Protein AF-A0A4D4LCN4-F1 (afdb_monomer)

Sequence (340 aa):
MFVDTSRDPEGEIVLAALRRGNLLVVIQPPRGFGENPIAIYHDPDLPPSHHYLAAYRWMATPRADGGFGADAMVHLGKHGNLEWLPGKNAGLSAACGPDAALGDLPLIYPFLVNDPGEGTQAKRRVHATLVDHLVPPMARADSYGDIARLEQLLDEYAAISAMDPAKLPAIRAQIWTLIQAA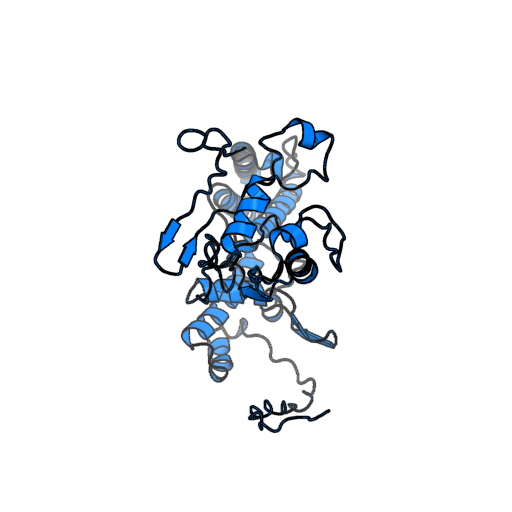RLDHDLGLEERPDDDGFDDFLLHVDGWLCEVKDAQIRDGLHVLGAAPTGPERVNLVLAILRARQIWGGTSALPGLREALGLDESAATRTGADEAEERARALVQAMEDAAWAPEAVEKAVLTLPGEQRPRSPRSSTSPPARSYPGWPPRRTRSTTPCTR

pLDDT: mean 87.52, std 16.94, range [28.59, 98.56]

Mean predicted aligned error: 9.49 Å

Organism: Streptomyces violaceusniger (NCBI:txid68280)

Secondary structure (DSSP, 8-state):
--EE-SS-TT-EE----EEETTEEE-PPPP-STTT-TTHHHH-TT-PPPHHHHHHHHHHHS-GGGTS---S-EE--SS--SGGGSSS-SSS--TTSHHHHHHTT--EEEEEETT-HHHHHHHHHHS--EEEEEPPPPEEE----HHHHHHHHHHHHHHHHHHH-GGGHHHHHHHHHHHHHHTTHHHHTT-SSPPPTTTHHHHHHHHHHHHHHHHH-EEE-S---TT----THHHHHHHHHHHHS-EEETTTEEEPPHHHHTT--TTS--HHHHHHHHHHHHHHHHHHHHTTT-TTHHHHHHHTS-GGGSPPPPP---PPP--PPPPPPP--PPP--PPP-

Solvent-accessible surface area (backbone atoms only — not comparable to full-atom values): 20406 Å² total; per-residue (Å²): 133,60,62,46,50,92,87,39,88,89,51,41,78,64,77,80,65,51,76,59,91,96,44,76,50,66,76,81,65,73,72,49,52,88,84,36,62,69,37,73,82,76,36,93,64,56,65,75,42,71,63,39,37,48,52,42,42,38,40,52,32,45,54,94,78,74,24,68,38,49,85,58,44,75,53,82,56,84,73,78,63,55,55,69,42,44,60,65,90,51,76,70,49,87,85,13,42,28,44,62,30,54,62,87,54,47,30,38,27,50,32,54,61,92,47,59,68,64,53,46,41,31,39,50,41,51,66,32,47,70,45,70,40,72,73,43,35,32,32,65,56,51,70,56,74,65,58,42,52,48,53,52,50,51,55,50,44,57,53,35,63,76,74,43,58,90,51,47,70,62,51,53,53,51,51,51,51,50,33,56,74,70,49,44,32,64,80,70,70,50,92,69,84,70,53,86,85,51,39,63,64,49,49,54,54,50,47,52,53,50,33,53,58,26,62,35,81,38,73,66,65,72,63,53,94,94,60,78,71,60,69,70,42,33,41,32,36,50,51,61,59,39,54,46,67,46,68,52,92,86,78,46,72,44,71,10,51,34,47,58,63,67,48,55,82,92,74,57,45,55,67,57,46,50,56,36,48,54,54,47,47,54,40,44,44,43,34,58,78,50,72,63,45,75,83,45,50,66,59,32,51,64,72,42,56,83,92,64,39,64,75,77,76,76,85,69,81,75,77,79,85,74,79,75,80,73,82,78,77,84,79,78,83,80,90,77,85,88,79,133

InterPro domains:
  IPR003672 CobN/magnesium chelatase [PF02514] (5-303)
  IPR003672 CobN/magnesium chelatase [PTHR44119] (10-301)

Structure (mmCIF, N/CA/C/O backbone):
data_AF-A0A4D4LCN4-F1
#
_entry.id   AF-A0A4D4LCN4-F1
#
loop_
_atom_site.group_PDB
_atom_site.id
_atom_site.type_symbol
_atom_site.label_atom_id
_atom_site.label_alt_id
_atom_site.label_comp_id
_atom_site.label_asym_id
_atom_site.label_entity_id
_atom_site.label_seq_id
_atom_site.pdbx_PDB_ins_code
_atom_site.Cartn_x
_atom_site.Cartn_y
_atom_site.Cartn_z
_atom_site.occupancy
_atom_site.B_iso_or_equiv
_atom_site.auth_seq_id
_atom_site.auth_comp_id
_atom_site.auth_asym_id
_atom_site.auth_atom_id
_atom_site.pdbx_PDB_model_num
ATOM 1 N N . MET A 1 1 ? -6.088 17.703 28.115 1.00 66.94 1 MET A N 1
ATOM 2 C CA . MET A 1 1 ? -7.383 17.062 28.460 1.00 66.94 1 MET A CA 1
ATOM 3 C C . MET A 1 1 ? -8.546 17.906 27.941 1.00 66.94 1 MET A C 1
ATOM 5 O O . MET A 1 1 ? -8.602 19.093 28.237 1.00 66.94 1 MET A O 1
ATOM 9 N N . PHE A 1 2 ? -9.436 17.310 27.144 1.00 84.88 2 PHE A N 1
ATOM 10 C CA . PHE A 1 2 ? -10.594 17.973 26.527 1.00 84.88 2 PHE A CA 1
ATOM 11 C C . PHE A 1 2 ? -11.782 18.000 27.501 1.00 84.88 2 PHE A C 1
ATOM 13 O O . PHE A 1 2 ? -12.628 17.108 27.463 1.00 84.88 2 PHE A O 1
ATOM 20 N N . VAL A 1 3 ? -11.799 18.978 28.409 1.00 90.31 3 VAL A N 1
ATOM 21 C CA . VAL A 1 3 ? -12.852 19.156 29.425 1.00 90.31 3 VAL A CA 1
ATOM 22 C C . VAL A 1 3 ? -13.531 20.508 29.225 1.00 90.31 3 VAL A C 1
ATOM 24 O O . VAL A 1 3 ? -12.841 21.519 29.098 1.00 90.31 3 VAL A O 1
ATOM 27 N N . ASP A 1 4 ? -14.862 20.523 29.202 1.00 91.44 4 ASP A N 1
ATOM 28 C CA . ASP A 1 4 ? -15.692 21.729 29.197 1.00 91.44 4 ASP A CA 1
ATOM 29 C C . ASP A 1 4 ? -16.330 21.921 30.577 1.00 91.44 4 ASP A C 1
ATOM 31 O O . ASP A 1 4 ? -16.986 21.025 31.098 1.00 91.44 4 ASP A O 1
ATOM 35 N N . THR A 1 5 ? -16.120 23.090 31.179 1.00 93.19 5 THR A N 1
ATOM 36 C CA . THR A 1 5 ? -16.681 23.472 32.486 1.00 93.19 5 THR A CA 1
ATOM 37 C C . THR A 1 5 ? -17.744 24.566 32.371 1.00 93.19 5 THR A C 1
ATOM 39 O O . THR A 1 5 ? -18.188 25.124 33.373 1.00 93.19 5 THR A O 1
ATOM 42 N N . SER A 1 6 ? -18.162 24.916 31.150 1.00 92.81 6 SER A N 1
ATOM 43 C CA . SER A 1 6 ? -19.109 26.011 30.911 1.00 92.81 6 SER A CA 1
ATOM 44 C C . SER A 1 6 ? -20.526 25.718 31.416 1.00 92.81 6 SER A C 1
ATOM 46 O O . SER A 1 6 ? -21.282 26.656 31.678 1.00 92.81 6 SER A O 1
ATOM 48 N N . ARG A 1 7 ? -20.892 24.435 31.554 1.00 89.81 7 ARG A N 1
ATOM 49 C CA . ARG A 1 7 ? -22.222 23.973 31.996 1.00 89.81 7 ARG A CA 1
ATOM 50 C C . ARG A 1 7 ? -22.205 23.259 33.342 1.00 89.81 7 ARG A C 1
ATOM 52 O O . ARG A 1 7 ? -23.150 23.429 34.108 1.00 89.81 7 ARG A O 1
ATOM 59 N N . ASP A 1 8 ? -21.147 22.505 33.619 1.00 91.31 8 ASP A N 1
ATOM 60 C CA . ASP A 1 8 ? -20.926 21.812 34.885 1.00 91.31 8 ASP A CA 1
ATOM 61 C C . ASP A 1 8 ? -19.567 22.240 35.468 1.00 91.31 8 ASP A C 1
ATOM 63 O O . ASP A 1 8 ? -18.536 22.004 34.829 1.00 91.31 8 ASP A O 1
ATOM 67 N N . PRO A 1 9 ? -19.530 22.867 36.659 1.00 91.38 9 PRO A N 1
ATOM 68 C CA . PRO A 1 9 ? -18.283 23.210 37.338 1.00 91.38 9 PRO A CA 1
ATOM 69 C C . PRO A 1 9 ? -17.376 22.006 37.632 1.00 91.38 9 PRO A C 1
ATOM 71 O O . PRO A 1 9 ? -16.164 22.190 37.734 1.00 91.38 9 PRO A O 1
ATOM 74 N N . GLU A 1 10 ? -17.937 20.796 37.743 1.00 93.00 10 GLU A N 1
ATOM 75 C CA . GLU A 1 10 ? -17.180 19.551 37.941 1.00 93.00 10 GLU A CA 1
ATOM 76 C C . GLU A 1 10 ? -16.522 19.048 36.637 1.00 93.00 10 GLU A C 1
ATOM 78 O O . GLU A 1 10 ? -15.583 18.252 36.678 1.00 93.00 10 GLU A O 1
ATOM 83 N N . GLY A 1 11 ? -16.947 19.578 35.483 1.00 92.25 11 GLY A N 1
ATOM 84 C CA . GLY A 1 11 ? -16.338 19.370 34.171 1.00 92.25 11 GLY A CA 1
ATOM 85 C C . GLY A 1 11 ? -16.863 18.163 33.390 1.00 92.25 11 GLY A C 1
ATOM 86 O O . GLY A 1 11 ? -16.990 17.052 33.897 1.00 92.25 11 GLY A O 1
ATOM 87 N N . GLU A 1 12 ? -17.090 18.367 32.092 1.00 93.38 12 GLU A N 1
ATOM 88 C CA . GLU A 1 12 ? -17.559 17.347 31.152 1.00 93.38 12 GLU A CA 1
ATOM 89 C C . GLU A 1 12 ? -16.461 17.001 30.136 1.00 93.38 12 GLU A C 1
ATOM 91 O O . GLU A 1 12 ? -15.881 17.884 29.503 1.00 93.38 12 GLU A O 1
ATOM 96 N N . ILE A 1 13 ? -16.170 15.711 29.933 1.00 95.19 13 ILE A N 1
ATOM 97 C CA . ILE A 1 13 ? -15.245 15.283 28.872 1.00 95.19 13 ILE A CA 1
ATOM 98 C C . ILE A 1 13 ? -15.934 15.442 27.512 1.00 95.19 13 ILE A C 1
ATOM 100 O O . ILE A 1 13 ? -16.980 14.842 27.263 1.00 95.19 13 ILE A O 1
ATOM 104 N N . VAL A 1 14 ? -15.315 16.196 26.605 1.00 94.44 14 VAL A N 1
ATOM 105 C CA . VAL A 1 14 ? -15.882 16.492 25.283 1.00 94.44 14 VAL A CA 1
ATOM 106 C C . VAL A 1 14 ? -15.314 15.556 24.224 1.00 94.44 14 VAL A C 1
ATOM 108 O O . VAL A 1 14 ? -14.100 15.458 24.069 1.00 94.44 14 VAL A O 1
ATOM 111 N N . LEU A 1 15 ? -16.196 14.925 23.441 1.00 94.38 15 LEU A N 1
ATOM 112 C CA . LEU A 1 15 ? -15.833 14.117 22.276 1.00 94.38 15 LEU A CA 1
ATOM 113 C C . LEU A 1 15 ? -16.326 14.775 20.983 1.00 94.38 15 LEU A C 1
ATOM 115 O O . LEU A 1 15 ? -17.529 14.910 20.757 1.00 94.38 15 LEU A O 1
ATOM 119 N N . ALA A 1 16 ? -15.397 15.127 20.097 1.00 94.25 16 ALA A N 1
ATOM 120 C CA . ALA A 1 16 ? -15.731 15.567 18.747 1.00 94.25 16 ALA A CA 1
ATOM 121 C C . ALA A 1 16 ? -16.094 14.360 17.866 1.00 94.25 16 ALA A C 1
ATOM 123 O O . ALA A 1 16 ? -15.290 13.446 17.682 1.00 94.25 16 ALA A O 1
ATOM 124 N N . ALA A 1 17 ? -17.302 14.366 17.300 1.00 96.00 17 ALA A N 1
ATOM 125 C CA . ALA A 1 17 ? -17.790 13.295 16.440 1.00 96.00 17 ALA A CA 1
ATOM 126 C C . ALA A 1 17 ? -18.803 13.806 15.409 1.00 96.00 17 ALA A C 1
ATOM 128 O O . ALA A 1 17 ? -19.544 14.757 15.659 1.00 96.00 17 ALA A O 1
ATOM 129 N N . LEU A 1 18 ? -18.885 13.123 14.266 1.00 97.94 18 LEU A N 1
ATOM 130 C CA . LEU A 1 18 ? -19.939 13.321 13.277 1.00 97.94 18 LEU A CA 1
ATOM 131 C C . LEU A 1 18 ? -20.988 12.220 13.438 1.00 97.94 18 LEU A C 1
ATOM 133 O O . LEU A 1 18 ? -20.708 11.042 13.220 1.00 97.94 18 LEU A O 1
ATOM 137 N N . ARG A 1 19 ? -22.219 12.598 13.783 1.00 96.50 19 ARG A N 1
ATOM 138 C CA . ARG A 1 19 ? -23.330 11.655 13.951 1.00 96.50 19 ARG A CA 1
ATOM 139 C C . ARG A 1 19 ? -24.364 11.821 12.845 1.00 96.50 19 ARG A C 1
ATOM 141 O O . ARG A 1 19 ? -24.843 12.924 12.596 1.00 96.50 19 ARG A O 1
ATOM 148 N N . ARG A 1 20 ? -24.778 10.706 12.240 1.00 96.94 20 ARG A N 1
ATOM 149 C CA . ARG A 1 20 ? -25.884 10.655 11.278 1.00 96.94 20 ARG A CA 1
ATOM 150 C C . ARG A 1 20 ? -26.756 9.431 11.536 1.00 96.94 20 ARG A C 1
ATOM 152 O O . ARG A 1 20 ? -26.422 8.315 11.149 1.00 96.94 20 ARG A O 1
ATOM 159 N N . GLY A 1 21 ? -27.895 9.646 12.194 1.00 95.75 21 GLY A N 1
ATOM 160 C CA . GLY A 1 21 ? -28.804 8.566 12.585 1.00 95.75 21 GLY A CA 1
ATOM 161 C C . GLY A 1 21 ? -28.115 7.557 13.508 1.00 95.75 21 GLY A C 1
ATOM 162 O O . GLY A 1 21 ? -27.691 7.911 14.612 1.00 95.75 21 GLY A O 1
ATOM 163 N N . ASN A 1 22 ? -28.000 6.314 13.034 1.00 96.94 22 ASN A N 1
ATOM 164 C CA . ASN A 1 22 ? -27.338 5.209 13.736 1.00 96.94 22 ASN A CA 1
ATOM 165 C C . ASN A 1 22 ? -25.842 5.079 13.410 1.00 96.94 22 ASN A C 1
ATOM 167 O O . ASN A 1 22 ? -25.212 4.134 13.866 1.00 96.94 22 ASN A O 1
ATOM 171 N N . LEU A 1 23 ? -25.270 6.010 12.641 1.00 98.12 23 LEU A N 1
ATOM 172 C CA . LEU A 1 23 ? -23.841 6.049 12.349 1.00 98.12 23 LEU A CA 1
ATOM 173 C C . LEU A 1 23 ? -23.158 7.149 13.155 1.00 98.12 23 LEU A C 1
ATOM 175 O O . LEU A 1 23 ? -23.652 8.278 13.243 1.00 98.12 23 LEU A O 1
ATOM 179 N N . LEU A 1 24 ? -21.997 6.804 13.699 1.00 98.19 24 LEU A N 1
ATOM 180 C CA . LEU A 1 24 ? -21.079 7.713 14.359 1.00 98.19 24 LEU A CA 1
ATOM 181 C C . LEU A 1 24 ? -19.713 7.577 13.690 1.00 98.19 24 LEU A C 1
ATOM 183 O O . LEU A 1 24 ? -19.183 6.475 13.578 1.00 98.19 24 LEU A O 1
ATOM 187 N N . VAL A 1 25 ? -19.161 8.698 13.242 1.00 97.94 25 VAL A N 1
ATOM 188 C CA . VAL A 1 25 ? -17.812 8.789 12.689 1.00 97.94 25 VAL A CA 1
ATOM 189 C C . VAL A 1 25 ? -16.972 9.596 13.667 1.00 97.94 25 VAL A C 1
ATOM 191 O O . VAL A 1 25 ? -17.300 10.741 13.985 1.00 97.94 25 VAL A O 1
ATOM 194 N N . VAL A 1 26 ? -15.903 8.978 14.155 1.00 96.50 26 VAL A N 1
ATOM 195 C CA . VAL A 1 26 ? -15.019 9.532 15.183 1.00 96.50 26 VAL A CA 1
ATOM 196 C C . VAL A 1 26 ? -13.585 9.371 14.705 1.00 96.50 26 VAL A C 1
ATOM 198 O O . VAL A 1 26 ? -13.220 8.323 14.174 1.00 96.50 26 VAL A O 1
ATOM 201 N N . ILE A 1 27 ? -12.771 10.404 14.898 1.00 95.94 27 ILE A N 1
ATOM 202 C CA . ILE A 1 27 ? -11.321 10.276 14.761 1.00 95.94 27 ILE A CA 1
ATOM 203 C C . ILE A 1 27 ? -10.797 9.640 16.041 1.00 95.94 27 ILE A C 1
ATOM 205 O O . ILE A 1 27 ? -11.124 10.102 17.134 1.00 95.94 27 ILE A O 1
ATOM 209 N N . GLN A 1 28 ? -9.998 8.582 15.911 1.00 96.56 28 GLN A N 1
ATOM 210 C CA . GLN A 1 28 ? -9.450 7.886 17.069 1.00 96.56 28 GLN A CA 1
ATOM 211 C C . GLN A 1 28 ? -8.766 8.884 18.026 1.00 96.56 28 GLN A C 1
ATOM 213 O O . GLN A 1 28 ? -7.944 9.686 17.570 1.00 96.56 28 GLN A O 1
ATOM 218 N N . PRO A 1 29 ? -9.086 8.858 19.336 1.00 95.50 29 PRO A N 1
ATOM 219 C CA . PRO A 1 29 ? -8.502 9.791 20.290 1.00 95.50 29 PRO A CA 1
ATOM 220 C C . PRO A 1 29 ? -6.963 9.751 20.291 1.00 95.50 29 PRO A C 1
ATOM 222 O O . PRO A 1 29 ? -6.361 8.691 20.063 1.00 95.50 29 PRO A O 1
ATOM 225 N N . PRO A 1 30 ? -6.301 10.891 20.567 1.00 93.94 30 PRO A N 1
ATOM 226 C CA . PRO A 1 30 ? -4.848 10.973 20.542 1.00 93.94 30 PRO A CA 1
ATOM 227 C C . PRO A 1 30 ? -4.223 10.094 21.626 1.00 93.94 30 PRO A C 1
ATOM 229 O O . PRO A 1 30 ? -4.743 9.957 22.732 1.00 93.94 30 PRO A O 1
ATOM 232 N N . ARG A 1 31 ? -3.048 9.539 21.315 1.00 93.25 31 ARG A N 1
ATOM 233 C CA . ARG A 1 31 ? -2.306 8.635 22.205 1.00 93.25 31 ARG A CA 1
ATOM 234 C C . ARG A 1 31 ? -1.784 9.307 23.486 1.00 93.25 31 ARG A C 1
ATOM 236 O O . ARG A 1 31 ? -1.578 8.608 24.474 1.00 93.25 31 ARG A O 1
ATOM 243 N N . GLY A 1 32 ? -1.564 10.626 23.457 1.00 89.38 32 GLY A N 1
ATOM 244 C CA . GLY A 1 32 ? -1.143 11.439 24.609 1.00 89.38 32 GLY A CA 1
ATOM 245 C C . GLY A 1 32 ? 0.269 12.038 24.526 1.00 89.38 32 GLY A C 1
ATOM 246 O O . GLY A 1 32 ? 0.527 13.040 25.182 1.00 89.38 32 GLY A O 1
ATOM 247 N N . PHE A 1 33 ? 1.161 11.517 23.673 1.00 85.06 33 PHE A N 1
ATOM 248 C CA . PHE A 1 33 ? 2.551 12.007 23.571 1.00 85.06 33 PHE A CA 1
ATOM 249 C C . PHE A 1 33 ? 2.681 13.477 23.138 1.00 85.06 33 PHE A C 1
ATOM 251 O O . PHE A 1 33 ? 3.613 14.154 23.553 1.00 85.06 33 PHE A O 1
ATOM 258 N N . GLY A 1 34 ? 1.739 13.999 22.345 1.00 84.62 34 GLY A N 1
ATOM 259 C CA . GLY A 1 34 ? 1.715 15.425 21.991 1.00 84.62 34 GLY A CA 1
ATOM 260 C C . GLY A 1 34 ? 1.321 16.343 23.156 1.00 84.62 34 GLY A C 1
ATOM 261 O O . GLY A 1 34 ? 1.764 17.484 23.205 1.00 84.62 34 GLY A O 1
ATOM 262 N N . GLU A 1 35 ? 0.520 15.846 24.107 1.00 84.50 35 GLU A N 1
ATOM 263 C CA . GLU A 1 35 ? 0.132 16.589 25.318 1.00 84.50 35 GLU A CA 1
ATOM 264 C C . GLU A 1 35 ? 1.236 16.548 26.388 1.00 84.50 35 GLU A C 1
ATOM 266 O O . GLU A 1 35 ? 1.336 17.464 27.200 1.00 84.50 35 GLU A O 1
ATOM 271 N N . ASN A 1 36 ? 2.086 15.512 26.375 1.00 82.19 36 ASN A N 1
ATOM 272 C CA . ASN A 1 36 ? 3.252 15.391 27.248 1.00 82.19 36 ASN A CA 1
ATOM 273 C C . ASN A 1 36 ? 4.511 14.987 26.453 1.00 82.19 36 ASN A C 1
ATOM 275 O O . ASN A 1 36 ? 4.874 13.808 26.433 1.00 82.19 36 ASN A O 1
ATOM 279 N N . PRO A 1 37 ? 5.221 15.948 25.834 1.00 85.06 37 PRO A N 1
ATOM 280 C CA . PRO A 1 37 ? 6.418 15.657 25.045 1.00 85.06 37 PRO A CA 1
ATOM 281 C C . PRO A 1 37 ? 7.556 15.009 25.848 1.00 85.06 37 PRO A C 1
ATOM 283 O O . PRO A 1 37 ? 8.371 14.290 25.281 1.00 85.06 37 PRO A O 1
ATOM 286 N N . ILE A 1 38 ? 7.610 15.216 27.170 1.00 85.19 38 ILE A N 1
ATOM 287 C CA . ILE A 1 38 ? 8.624 14.601 28.044 1.00 85.19 38 ILE A CA 1
ATOM 288 C C . ILE A 1 38 ? 8.444 13.076 28.086 1.00 85.19 38 ILE A C 1
ATOM 290 O O . ILE A 1 38 ? 9.433 12.341 28.121 1.00 85.19 38 ILE A O 1
ATOM 294 N N . ALA A 1 39 ? 7.200 12.587 28.009 1.00 84.25 39 ALA A N 1
ATOM 295 C CA . ALA A 1 39 ? 6.898 11.155 27.978 1.00 84.25 39 ALA A CA 1
ATOM 296 C C . ALA A 1 39 ? 7.530 10.442 26.773 1.00 84.25 39 ALA A C 1
ATOM 298 O O . ALA A 1 39 ? 7.844 9.262 26.868 1.00 84.25 39 ALA A O 1
ATOM 299 N N . ILE A 1 40 ? 7.800 11.155 25.673 1.00 83.69 40 ILE A N 1
ATOM 300 C CA . ILE A 1 40 ? 8.492 10.588 24.505 1.00 83.69 40 ILE A CA 1
ATOM 301 C C . ILE A 1 40 ? 9.876 10.039 24.897 1.00 83.69 40 ILE A C 1
ATOM 303 O O . ILE A 1 40 ? 10.302 9.021 24.361 1.00 83.69 40 ILE A O 1
ATOM 307 N N . TYR A 1 41 ? 10.564 10.682 25.846 1.00 80.94 41 TYR A N 1
ATOM 308 C CA . TYR A 1 41 ? 11.915 10.298 26.271 1.00 80.94 41 TYR A CA 1
ATOM 309 C C . TYR A 1 41 ? 11.941 9.286 27.417 1.00 80.94 41 TYR A C 1
ATOM 311 O O . TYR A 1 41 ? 12.927 8.567 27.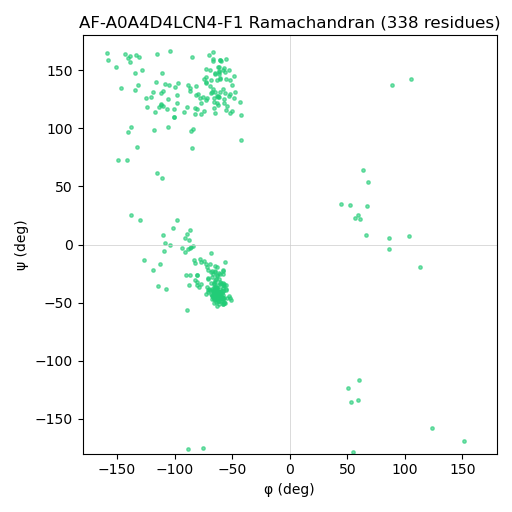573 1.00 80.94 41 TYR A O 1
ATOM 319 N N . HIS A 1 42 ? 10.897 9.261 28.246 1.00 91.69 42 HIS A N 1
ATOM 320 C CA . HIS A 1 42 ? 10.951 8.594 29.548 1.00 91.69 42 HIS A CA 1
ATOM 321 C C . HIS A 1 42 ? 9.845 7.571 29.797 1.00 91.69 42 HIS A C 1
ATOM 323 O O . HIS A 1 42 ? 9.967 6.807 30.749 1.00 91.69 42 HIS A O 1
ATOM 329 N N . ASP A 1 43 ? 8.792 7.546 28.983 1.00 89.62 43 ASP A N 1
ATOM 330 C CA . ASP A 1 43 ? 7.579 6.780 29.276 1.00 89.62 43 ASP A CA 1
ATOM 331 C C . ASP A 1 43 ? 7.013 6.127 27.999 1.00 89.62 43 ASP A C 1
ATOM 333 O O . ASP A 1 43 ? 6.007 6.575 27.434 1.00 89.62 43 ASP A O 1
ATOM 337 N N . PRO A 1 44 ? 7.681 5.077 27.482 1.00 88.75 44 PRO A N 1
ATOM 338 C CA . PRO A 1 44 ? 7.189 4.341 26.319 1.00 88.75 44 PRO A CA 1
ATOM 339 C C . PRO A 1 44 ? 5.859 3.618 26.605 1.00 88.75 44 PRO A C 1
ATOM 341 O O . PRO A 1 44 ? 5.096 3.332 25.678 1.00 88.75 44 PRO A O 1
ATOM 344 N N . ASP A 1 45 ? 5.562 3.333 27.874 1.00 91.88 45 ASP A N 1
ATOM 345 C CA . ASP A 1 45 ? 4.358 2.671 28.364 1.00 91.88 45 ASP A CA 1
ATOM 346 C C . ASP A 1 45 ? 3.283 3.639 28.884 1.00 91.88 45 ASP A C 1
ATOM 348 O O . ASP A 1 45 ? 2.353 3.203 29.566 1.00 91.88 45 ASP A O 1
ATOM 352 N N . LEU A 1 46 ? 3.331 4.911 28.458 1.00 93.69 46 LEU A N 1
ATOM 353 C CA . LEU A 1 46 ? 2.371 5.959 28.817 1.00 93.69 46 LEU A CA 1
ATOM 354 C C . LEU A 1 46 ? 0.930 5.417 28.759 1.00 93.69 46 LEU A C 1
ATOM 356 O O . LEU A 1 46 ? 0.514 4.956 27.699 1.00 93.69 46 LEU A O 1
ATOM 360 N N . PRO A 1 47 ? 0.110 5.453 29.813 1.00 95.25 47 PRO A N 1
ATOM 361 C CA . PRO A 1 47 ? -1.252 4.923 29.740 1.00 95.25 47 PRO A CA 1
ATOM 362 C C . PRO A 1 47 ? -2.156 5.745 28.796 1.00 95.25 47 PRO A C 1
ATOM 364 O O . PRO A 1 47 ? -1.857 6.905 28.494 1.00 95.25 47 PRO A O 1
ATOM 367 N N . PRO A 1 48 ? -3.280 5.180 28.304 1.00 96.06 48 PRO A N 1
ATOM 368 C CA . PRO A 1 48 ? -4.300 5.978 27.624 1.00 96.06 48 PRO A CA 1
ATOM 369 C C . PRO A 1 48 ? -4.857 7.050 28.574 1.00 96.06 48 PRO A C 1
ATOM 371 O O . PRO A 1 48 ? -5.058 6.800 29.762 1.00 96.06 48 PRO A O 1
ATOM 374 N N . SER A 1 49 ? -5.136 8.244 28.049 1.00 96.00 49 SER A N 1
ATOM 375 C CA . SER A 1 49 ? -5.708 9.334 28.847 1.00 96.00 49 SER A CA 1
ATOM 376 C C . SER A 1 49 ? -7.166 9.059 29.235 1.00 96.00 49 SER A C 1
ATOM 378 O O . SER A 1 49 ? -7.859 8.257 28.606 1.00 96.00 49 SER A O 1
ATOM 380 N N . HIS A 1 50 ? -7.682 9.793 30.226 1.00 96.06 50 HIS A N 1
ATOM 381 C CA . HIS A 1 50 ? -9.104 9.721 30.581 1.00 96.06 50 HIS A CA 1
ATOM 382 C C . HIS A 1 50 ? -10.024 10.063 29.404 1.00 96.06 50 HIS A C 1
ATOM 384 O O . HIS A 1 50 ? -11.038 9.399 29.227 1.00 96.06 50 HIS A O 1
ATOM 390 N N . HIS A 1 51 ? -9.647 11.027 28.555 1.00 96.44 51 HIS A N 1
ATOM 391 C CA . HIS A 1 51 ? -10.395 11.342 27.334 1.00 96.44 51 HIS A CA 1
ATOM 392 C C . HIS A 1 51 ? -10.427 10.154 26.360 1.00 96.44 51 HIS A C 1
ATOM 394 O O . HIS A 1 51 ? -11.483 9.835 25.819 1.00 96.44 51 HIS A O 1
ATOM 400 N N . TYR A 1 52 ? -9.295 9.461 26.179 1.00 97.56 52 TYR A N 1
ATOM 401 C CA . TYR A 1 52 ? -9.227 8.262 25.343 1.00 97.56 52 TYR A CA 1
ATOM 402 C C . TYR A 1 52 ? -10.206 7.191 25.841 1.00 97.56 52 TYR A C 1
ATOM 404 O O . TYR A 1 52 ? -11.023 6.688 25.072 1.00 97.56 52 TYR A O 1
ATOM 412 N N . LEU A 1 53 ? -10.151 6.866 27.136 1.00 97.88 53 LEU A N 1
ATOM 413 C CA . LEU A 1 53 ? -11.016 5.850 27.739 1.00 97.88 53 LEU A CA 1
ATOM 414 C C . LEU A 1 53 ? -12.493 6.261 27.701 1.00 97.88 53 LEU A C 1
ATOM 416 O O . LEU A 1 53 ? -13.341 5.453 27.325 1.00 97.88 53 LEU A O 1
ATOM 420 N N . ALA A 1 54 ? -12.801 7.516 28.036 1.00 97.12 54 ALA A N 1
ATOM 421 C CA . ALA A 1 54 ? -14.159 8.045 28.020 1.00 97.12 54 ALA A CA 1
ATOM 422 C C . ALA A 1 54 ? -14.790 7.964 26.625 1.00 97.12 54 ALA A C 1
ATOM 424 O O . ALA A 1 54 ? -15.951 7.582 26.515 1.00 97.12 54 ALA A O 1
ATOM 425 N N . ALA A 1 55 ? -14.026 8.240 25.563 1.00 97.38 55 ALA A N 1
ATOM 426 C CA . ALA A 1 55 ? -14.525 8.159 24.194 1.00 97.38 55 ALA A CA 1
ATOM 427 C C . ALA A 1 55 ? -14.983 6.738 23.824 1.00 97.38 55 ALA A C 1
ATOM 429 O O . ALA A 1 55 ? -16.114 6.554 23.375 1.00 97.38 55 ALA A O 1
ATOM 430 N N . TYR A 1 56 ? -14.141 5.721 24.050 1.00 98.19 56 TYR A N 1
ATOM 431 C CA . TYR A 1 56 ? -14.519 4.331 23.759 1.00 98.19 56 TYR A CA 1
ATOM 432 C C . TYR A 1 56 ? -15.654 3.839 24.653 1.00 98.19 56 TYR A C 1
ATOM 434 O O . TYR A 1 56 ? -16.589 3.203 24.163 1.00 98.19 56 TYR A O 1
ATOM 442 N N . ARG A 1 57 ? -15.619 4.182 25.945 1.00 97.19 57 ARG A N 1
ATOM 443 C CA . ARG A 1 57 ? -16.674 3.792 26.883 1.00 97.19 57 ARG A CA 1
ATOM 444 C C . ARG A 1 57 ? -18.010 4.418 26.512 1.00 97.19 57 ARG A C 1
ATOM 446 O O . ARG A 1 57 ? -18.983 3.688 26.402 1.00 97.19 57 ARG A O 1
ATOM 453 N N . TRP A 1 58 ? -18.054 5.712 26.209 1.00 97.56 58 TRP A N 1
ATOM 454 C CA . TRP A 1 58 ? -19.280 6.379 25.769 1.00 97.56 58 TRP A CA 1
ATOM 455 C C . TRP A 1 58 ? -19.848 5.783 24.472 1.00 97.56 58 TRP A C 1
ATOM 457 O O . TRP A 1 58 ? -21.066 5.629 24.349 1.00 97.56 58 TRP A O 1
ATOM 467 N N . MET A 1 59 ? -18.986 5.403 23.519 1.00 97.94 59 MET A N 1
ATOM 468 C CA . MET A 1 59 ? -19.425 4.741 22.286 1.00 97.94 59 MET A CA 1
ATOM 469 C C . MET A 1 59 ? -20.092 3.383 22.555 1.00 97.94 59 MET A C 1
ATOM 471 O O . MET A 1 59 ? -21.102 3.068 21.922 1.00 97.94 59 MET A O 1
ATOM 475 N N . ALA A 1 60 ? -19.555 2.600 23.495 1.00 97.44 60 ALA A N 1
ATOM 476 C CA . ALA A 1 60 ? -20.078 1.282 23.858 1.00 97.44 60 ALA A CA 1
ATOM 477 C C . ALA A 1 60 ? -21.291 1.339 24.807 1.00 97.44 60 ALA A C 1
ATOM 479 O O . ALA A 1 60 ? -22.165 0.477 24.735 1.00 97.44 60 ALA A O 1
ATOM 480 N N . THR A 1 61 ? -21.366 2.342 25.688 1.00 97.62 61 THR A N 1
ATOM 481 C CA . THR A 1 61 ? -22.441 2.476 26.681 1.00 97.62 61 THR A CA 1
ATOM 482 C C . THR A 1 61 ? -23.816 2.538 25.999 1.00 97.62 61 THR A C 1
ATOM 484 O O . THR A 1 61 ? -23.978 3.299 25.039 1.00 97.62 61 THR A O 1
ATOM 487 N N . PRO A 1 62 ? -24.828 1.786 26.474 1.00 97.00 62 PRO A N 1
ATOM 488 C CA . PRO A 1 62 ? -26.174 1.813 25.912 1.00 97.00 62 PRO A CA 1
ATOM 489 C C . PRO A 1 62 ? -26.802 3.210 25.904 1.00 97.00 62 PRO A C 1
ATOM 491 O O . PRO A 1 62 ? -26.564 4.037 26.782 1.00 97.00 62 PRO A O 1
ATOM 494 N N . ARG A 1 63 ? -27.704 3.452 24.946 1.00 95.56 63 ARG A N 1
ATOM 495 C CA . ARG A 1 63 ? -28.430 4.733 24.848 1.00 95.56 63 ARG A CA 1
ATOM 496 C C . ARG A 1 63 ? -29.272 5.052 26.084 1.00 95.56 63 ARG A C 1
ATOM 498 O O . ARG A 1 63 ? -29.426 6.223 26.410 1.00 95.56 63 ARG A O 1
ATOM 505 N N . ALA A 1 64 ? -29.814 4.029 26.750 1.00 96.88 64 ALA A N 1
ATOM 506 C CA . ALA A 1 64 ? -30.589 4.190 27.983 1.00 96.88 64 ALA A CA 1
ATOM 507 C C . ALA A 1 64 ? -29.749 4.775 29.133 1.00 96.88 64 ALA A C 1
ATOM 509 O O . ALA A 1 64 ? -30.290 5.491 29.969 1.00 96.88 64 ALA A O 1
ATOM 510 N N . ASP A 1 65 ? -28.436 4.540 29.102 1.00 96.94 65 ASP A N 1
ATOM 511 C CA . ASP A 1 65 ? -27.474 4.984 30.113 1.00 96.94 65 ASP A CA 1
ATOM 512 C C . ASP A 1 65 ? -26.683 6.225 29.647 1.00 96.94 65 ASP A C 1
ATOM 514 O O . ASP A 1 65 ? -25.649 6.570 30.214 1.00 96.94 65 ASP A O 1
ATOM 518 N N . GLY A 1 66 ? -27.145 6.900 28.586 1.00 94.12 66 GLY A N 1
ATOM 519 C CA . GLY A 1 66 ? -26.553 8.145 28.079 1.00 94.12 66 GLY A CA 1
ATOM 520 C C . GLY A 1 66 ? -25.396 7.982 27.083 1.00 94.12 66 GLY A C 1
ATOM 521 O O . GLY A 1 66 ? -24.807 8.982 26.667 1.00 94.12 66 GLY A O 1
ATOM 522 N N . GLY A 1 67 ? -25.076 6.754 26.665 1.00 96.50 67 GLY A N 1
ATOM 523 C CA . GLY A 1 67 ? -24.063 6.487 25.640 1.00 96.50 67 GLY A CA 1
ATOM 524 C C . GLY A 1 67 ? -24.597 6.491 24.203 1.00 96.50 67 GLY A C 1
ATOM 525 O O . GLY A 1 67 ? -25.773 6.759 23.935 1.00 96.50 67 GLY A O 1
ATOM 526 N N . PHE A 1 68 ? -23.727 6.174 23.242 1.00 97.94 68 PHE A N 1
ATOM 527 C CA . PHE A 1 68 ? -24.131 6.016 21.839 1.00 97.94 68 PHE A CA 1
ATOM 528 C C . PHE A 1 68 ? -24.839 4.676 21.572 1.00 97.94 68 PHE A C 1
ATOM 530 O O . PHE A 1 68 ? -25.766 4.624 20.751 1.00 97.94 68 PHE A O 1
ATOM 537 N N . GLY A 1 69 ? -24.428 3.625 22.287 1.00 97.81 69 GLY A N 1
ATOM 538 C CA . GLY A 1 69 ? -24.918 2.257 22.159 1.00 97.81 69 GLY A CA 1
ATOM 539 C C . GLY A 1 69 ? -24.524 1.620 20.832 1.00 97.81 69 GLY A C 1
ATOM 540 O O . GLY A 1 69 ? -25.405 1.203 20.086 1.00 97.81 69 GLY A O 1
ATOM 541 N N . ALA A 1 70 ? -23.230 1.617 20.497 1.00 98.31 70 ALA A N 1
ATOM 542 C CA . ALA A 1 70 ? -22.741 0.940 19.300 1.00 98.31 70 ALA A CA 1
ATOM 543 C C . ALA A 1 70 ? -22.940 -0.580 19.408 1.00 98.31 70 ALA A C 1
ATOM 545 O O . ALA A 1 70 ? -22.517 -1.193 20.382 1.00 98.31 70 ALA A O 1
ATOM 546 N N . ASP A 1 71 ? -23.509 -1.190 18.367 1.00 98.38 71 ASP A N 1
ATOM 547 C CA . ASP A 1 71 ? -23.588 -2.653 18.246 1.00 98.38 71 ASP A CA 1
ATOM 548 C C . ASP A 1 71 ? -22.269 -3.266 17.740 1.00 98.38 71 ASP A C 1
ATOM 550 O O . ASP A 1 71 ? -21.969 -4.432 17.990 1.00 98.38 71 ASP A O 1
ATOM 554 N N . ALA A 1 72 ? -21.483 -2.482 16.997 1.00 98.25 72 ALA A N 1
ATOM 555 C CA . ALA A 1 72 ? -20.170 -2.846 16.478 1.00 98.25 72 ALA A CA 1
ATOM 556 C C . ALA A 1 72 ? -19.344 -1.589 16.173 1.00 98.25 72 ALA A C 1
ATOM 558 O O . ALA A 1 72 ? -19.888 -0.505 15.942 1.00 98.25 72 ALA A O 1
ATOM 559 N N . MET A 1 73 ? -18.025 -1.757 16.112 1.00 98.38 73 MET A N 1
ATOM 560 C CA . MET A 1 73 ? -17.068 -0.741 15.690 1.00 98.38 73 MET A CA 1
ATOM 561 C C . MET A 1 73 ? -16.359 -1.177 14.412 1.00 98.38 73 MET A C 1
ATOM 563 O O . MET A 1 73 ? -15.978 -2.338 14.270 1.00 98.38 73 MET A O 1
ATOM 567 N N . VAL A 1 74 ? -16.149 -0.232 13.495 1.00 98.38 74 VAL A N 1
ATOM 568 C CA . VAL A 1 74 ? -15.314 -0.431 12.308 1.00 98.38 74 VAL A CA 1
ATOM 569 C C . VAL A 1 74 ? -14.136 0.531 12.376 1.00 98.38 74 VAL A C 1
ATOM 571 O O . VAL A 1 74 ? -14.332 1.742 12.289 1.00 98.38 74 VAL A O 1
ATOM 574 N N . HIS A 1 75 ? -12.918 0.011 12.519 1.00 97.88 75 HIS A N 1
ATOM 575 C CA . HIS A 1 75 ? -11.711 0.815 12.308 1.00 97.88 75 HIS A CA 1
ATOM 576 C C . HIS A 1 75 ? -11.339 0.796 10.828 1.00 97.88 75 HIS A C 1
ATOM 578 O O . HIS A 1 75 ? -11.289 -0.266 10.220 1.00 97.88 75 HIS A O 1
ATOM 584 N N . LEU A 1 76 ? -11.067 1.961 10.241 1.00 95.56 76 LEU A N 1
ATOM 585 C CA . LEU A 1 76 ? -10.655 2.079 8.843 1.00 95.56 76 LEU A CA 1
ATOM 586 C C . LEU A 1 76 ? -9.187 2.497 8.763 1.00 95.56 76 LEU A C 1
ATOM 588 O O . LEU A 1 76 ? -8.832 3.586 9.207 1.00 95.56 76 LEU A O 1
ATOM 592 N N . GLY A 1 77 ? -8.363 1.643 8.154 1.00 76.12 77 GLY A N 1
ATOM 593 C CA . GLY A 1 77 ? -6.955 1.918 7.869 1.00 76.12 77 GLY A CA 1
ATOM 594 C C . GLY A 1 77 ? -5.975 1.182 8.785 1.00 76.12 77 GLY A C 1
ATOM 595 O O . GLY A 1 77 ? -6.202 1.029 9.986 1.00 76.12 77 GLY A O 1
ATOM 596 N N . LYS A 1 78 ? -4.862 0.748 8.188 1.00 76.62 78 LYS A N 1
ATOM 597 C CA . LYS A 1 78 ? -3.676 0.207 8.859 1.00 76.62 78 LYS A CA 1
ATOM 598 C C . LYS A 1 78 ? -2.793 1.373 9.340 1.00 76.62 78 LYS A C 1
ATOM 600 O O . LYS A 1 78 ? -2.264 2.101 8.506 1.00 76.62 78 LYS A O 1
ATOM 605 N N . HIS A 1 79 ? -2.629 1.611 10.640 1.00 86.31 79 HIS A N 1
ATOM 606 C CA . HIS A 1 79 ? -3.362 1.033 11.776 1.00 86.31 79 HIS A CA 1
ATOM 607 C C . HIS A 1 79 ? -3.777 2.118 12.781 1.00 86.31 79 HIS A C 1
ATOM 609 O O . HIS A 1 79 ? -3.222 3.220 12.793 1.00 86.31 79 HIS A O 1
ATOM 615 N N . GLY A 1 80 ? -4.722 1.786 13.660 1.00 93.19 80 GLY A N 1
ATOM 616 C CA . GLY A 1 80 ? -5.056 2.572 14.838 1.00 93.19 80 GLY A CA 1
ATOM 617 C C . GLY A 1 80 ? -4.001 2.416 15.934 1.00 93.19 80 GLY A C 1
ATOM 618 O O . GLY A 1 80 ? -2.962 1.791 15.752 1.00 93.19 80 GLY A O 1
ATOM 619 N N . ASN A 1 81 ? -4.251 3.010 17.096 1.00 96.38 81 ASN A N 1
ATOM 620 C CA . ASN A 1 81 ? -3.360 2.966 18.256 1.00 96.38 81 ASN A CA 1
ATOM 621 C C . ASN A 1 81 ? -3.906 2.113 19.422 1.00 96.38 81 ASN A C 1
ATOM 623 O O . ASN A 1 81 ? -3.196 1.909 20.407 1.00 96.38 81 ASN A O 1
ATOM 627 N N . LEU A 1 82 ? -5.139 1.605 19.319 1.00 97.75 82 LEU A N 1
ATOM 628 C CA . LEU A 1 82 ? -5.846 0.874 20.378 1.00 97.75 82 LEU A CA 1
ATOM 629 C C . LEU A 1 82 ? -5.158 -0.454 20.708 1.00 97.75 82 LEU A C 1
ATOM 631 O O . LEU A 1 82 ? -4.844 -0.740 21.860 1.00 97.75 82 LEU A O 1
ATOM 635 N N . GLU A 1 83 ? -4.866 -1.244 19.682 1.00 97.31 83 GLU A N 1
ATOM 636 C CA . GLU A 1 83 ? -4.171 -2.528 19.754 1.00 97.31 83 GLU A CA 1
ATOM 637 C C . GLU A 1 83 ? -2.698 -2.401 20.161 1.00 97.31 83 GLU A C 1
ATOM 639 O O . GLU A 1 83 ? -2.038 -3.406 20.428 1.00 97.31 83 GLU A O 1
ATOM 644 N N . TRP A 1 84 ? -2.190 -1.171 20.254 1.00 97.25 84 TRP A N 1
ATOM 645 C CA . TRP A 1 84 ? -0.831 -0.825 20.670 1.00 97.25 84 TRP A CA 1
ATOM 646 C C . TRP A 1 84 ? -0.773 -0.185 22.056 1.00 97.25 84 TRP A C 1
ATOM 648 O O . TRP A 1 84 ? 0.312 0.142 22.531 1.00 97.25 84 TRP A O 1
ATOM 658 N N . LEU A 1 85 ? -1.911 -0.038 22.743 1.00 97.81 85 LEU A N 1
ATOM 659 C CA . LEU A 1 85 ? -1.908 0.457 24.114 1.00 97.81 85 LEU A CA 1
ATOM 660 C C . LEU A 1 85 ? -1.114 -0.480 25.049 1.00 97.81 85 LEU A C 1
ATOM 662 O O . LEU A 1 85 ? -1.030 -1.693 24.793 1.00 97.81 85 LEU A O 1
ATOM 666 N N . PRO A 1 86 ? -0.545 0.053 26.145 1.00 97.81 86 PRO A N 1
ATOM 667 C CA . PRO A 1 86 ? 0.208 -0.733 27.117 1.00 97.81 86 PRO A CA 1
ATOM 668 C C . PRO A 1 86 ? -0.603 -1.904 27.688 1.00 97.81 86 PRO A C 1
ATOM 670 O O . PRO A 1 86 ? -1.813 -1.813 27.911 1.00 97.81 86 PRO A O 1
ATOM 673 N N . GLY A 1 87 ? 0.066 -3.033 27.912 1.00 97.19 87 GLY A N 1
ATOM 674 C CA . GLY A 1 87 ? -0.537 -4.248 28.456 1.00 97.19 87 GLY A CA 1
ATOM 675 C C . GLY A 1 87 ? 0.182 -5.508 27.986 1.00 97.19 87 GLY A C 1
ATOM 676 O O . GLY A 1 87 ? 1.244 -5.448 27.374 1.00 97.19 87 GLY A O 1
ATOM 677 N N . LYS A 1 88 ? -0.420 -6.671 28.238 1.00 97.75 88 LYS A N 1
ATOM 678 C CA . LYS A 1 88 ? 0.130 -7.968 27.813 1.00 97.75 88 LYS A CA 1
ATOM 679 C C . LYS A 1 88 ? 0.224 -8.070 26.283 1.00 97.75 88 LYS A C 1
ATOM 681 O O . LYS A 1 88 ? -0.587 -7.479 25.565 1.00 97.75 88 LYS A O 1
ATOM 686 N N . ASN A 1 89 ? 1.169 -8.883 25.802 1.00 94.50 89 ASN A N 1
ATOM 687 C CA . ASN A 1 89 ? 1.390 -9.133 24.370 1.00 94.50 89 ASN A CA 1
ATOM 688 C C . ASN A 1 89 ? 0.194 -9.831 23.694 1.00 94.50 89 ASN A C 1
ATOM 690 O O . ASN A 1 89 ? -0.133 -9.543 22.550 1.00 94.50 89 ASN A O 1
ATOM 694 N N . ALA A 1 90 ? -0.458 -10.754 24.402 1.00 95.25 90 ALA A N 1
ATOM 695 C CA . ALA A 1 90 ? -1.687 -11.440 24.005 1.00 95.25 90 ALA A CA 1
ATOM 696 C C . ALA A 1 90 ? -2.374 -11.991 25.265 1.00 95.25 90 ALA A C 1
ATOM 698 O O . ALA A 1 90 ? -1.735 -12.071 26.317 1.00 95.25 90 ALA A O 1
ATOM 699 N N . GLY A 1 91 ? -3.652 -12.375 25.164 1.00 96.38 91 GLY A N 1
ATOM 700 C CA . GLY A 1 91 ? -4.426 -12.849 26.319 1.00 96.38 91 GLY A CA 1
ATOM 701 C C . GLY A 1 91 ? -4.586 -11.734 27.350 1.00 96.38 91 GLY A C 1
ATOM 702 O O . GLY A 1 91 ? -4.001 -11.787 28.435 1.00 96.38 91 GLY A O 1
ATOM 703 N N . LEU A 1 92 ? -5.291 -10.672 26.952 1.00 97.94 92 LEU A N 1
ATOM 704 C CA . LEU A 1 92 ? -5.415 -9.470 27.765 1.00 97.94 92 LEU A CA 1
ATOM 705 C C . LEU A 1 92 ? -6.097 -9.757 29.105 1.00 97.94 92 LEU A C 1
ATOM 707 O O . LEU A 1 92 ? -6.923 -10.655 29.236 1.00 97.94 92 LEU A O 1
ATOM 711 N N . SER A 1 93 ? -5.702 -8.980 30.111 1.00 98.25 93 SER A N 1
ATOM 712 C CA . SER A 1 93 ? -6.387 -8.908 31.398 1.00 98.25 93 SER A CA 1
ATOM 713 C C . SER A 1 93 ? -7.192 -7.615 31.488 1.00 98.25 93 SER A C 1
ATOM 715 O O . SER A 1 93 ? -6.891 -6.662 30.773 1.00 98.25 93 SER A O 1
ATOM 717 N N . ALA A 1 94 ? -8.085 -7.535 32.477 1.00 97.69 94 ALA A N 1
ATOM 718 C CA . ALA A 1 94 ? -8.859 -6.330 32.798 1.00 97.69 94 ALA A CA 1
ATOM 719 C C . ALA A 1 94 ? -8.014 -5.065 33.084 1.00 97.69 94 ALA A C 1
ATOM 721 O O . ALA A 1 94 ? -8.533 -3.956 33.110 1.00 97.69 94 ALA A O 1
ATOM 722 N N . ALA A 1 95 ? -6.706 -5.221 33.323 1.00 97.56 95 ALA A N 1
ATOM 723 C CA . ALA A 1 95 ? -5.768 -4.118 33.547 1.00 97.56 95 ALA A CA 1
ATOM 724 C C . ALA A 1 95 ? -5.042 -3.659 32.265 1.00 97.56 95 ALA A C 1
ATOM 726 O O . ALA A 1 95 ? -4.227 -2.743 32.316 1.00 97.56 95 ALA A O 1
ATOM 727 N N . CYS A 1 96 ? -5.266 -4.317 31.124 1.00 98.38 96 CYS A N 1
ATOM 728 C CA . CYS A 1 96 ? -4.629 -3.950 29.862 1.00 98.38 96 CYS A CA 1
ATOM 729 C C . CYS A 1 96 ? -5.384 -2.789 29.205 1.00 98.38 96 CYS A C 1
ATOM 731 O O . CYS A 1 96 ? -6.607 -2.829 29.102 1.00 98.38 96 CYS A O 1
ATOM 733 N N . GLY A 1 97 ? -4.656 -1.795 28.689 1.00 98.12 97 GLY A N 1
ATOM 734 C CA . GLY A 1 97 ? -5.246 -0.620 28.041 1.00 98.12 97 GLY A CA 1
ATOM 735 C C . GLY A 1 97 ? -6.261 -0.937 26.931 1.00 98.12 97 GLY A C 1
ATOM 736 O O . GLY A 1 97 ? -7.344 -0.355 26.958 1.00 98.12 97 GLY A O 1
ATOM 737 N N . PRO A 1 98 ? -5.978 -1.868 25.992 1.00 98.12 98 PRO A N 1
ATOM 738 C CA . PRO A 1 98 ? -6.931 -2.186 24.931 1.00 98.12 98 PRO A CA 1
ATOM 739 C C . PRO A 1 98 ? -8.238 -2.801 25.459 1.00 98.12 98 PRO A C 1
ATOM 741 O O . PRO A 1 98 ? -9.310 -2.429 24.993 1.00 98.12 98 PRO A O 1
ATOM 744 N N . ASP A 1 99 ? -8.161 -3.676 26.468 1.00 98.25 99 ASP A N 1
ATOM 745 C CA . ASP A 1 99 ? -9.327 -4.298 27.117 1.00 98.25 99 ASP A CA 1
ATOM 746 C C . ASP A 1 99 ? -10.164 -3.251 27.872 1.00 98.25 99 ASP A C 1
ATOM 748 O O . ASP A 1 99 ? -11.378 -3.136 27.691 1.00 98.25 99 ASP A O 1
ATOM 752 N N . ALA A 1 100 ? -9.483 -2.382 28.627 1.00 97.56 100 ALA A N 1
ATOM 753 C CA . ALA A 1 100 ? -10.100 -1.285 29.360 1.00 97.56 100 ALA A CA 1
ATOM 754 C C . ALA A 1 100 ? -10.752 -0.224 28.453 1.00 97.56 100 ALA A C 1
ATOM 756 O O . ALA A 1 100 ? -11.654 0.480 28.910 1.00 97.56 100 ALA A O 1
ATOM 757 N N . ALA A 1 101 ? -10.336 -0.099 27.194 1.00 97.81 101 ALA A N 1
ATOM 758 C CA . ALA A 1 101 ? -10.965 0.793 26.228 1.00 97.81 101 ALA A CA 1
ATOM 759 C C . ALA A 1 101 ? -12.108 0.097 25.469 1.00 97.81 101 ALA A C 1
ATOM 761 O O . ALA A 1 101 ? -13.237 0.579 25.510 1.00 97.81 101 ALA A O 1
ATOM 762 N N . LEU A 1 102 ? -11.833 -1.031 24.806 1.00 97.94 102 LEU A N 1
ATOM 763 C CA . LEU A 1 102 ? -12.766 -1.660 23.867 1.00 97.94 102 LEU A CA 1
ATOM 764 C C . LEU A 1 102 ? -13.874 -2.473 24.550 1.00 97.94 102 LEU A C 1
ATOM 766 O O . LEU A 1 102 ? -15.011 -2.467 24.077 1.00 97.94 102 LEU A O 1
ATOM 770 N N . GLY A 1 103 ? -13.555 -3.160 25.653 1.00 96.88 103 GLY A N 1
ATOM 771 C CA . GLY A 1 103 ? -14.468 -4.100 26.307 1.00 96.88 103 GLY A CA 1
ATOM 772 C C . GLY A 1 103 ? -15.021 -5.146 25.334 1.00 96.88 103 GLY A C 1
ATOM 773 O O . GLY A 1 103 ? -14.292 -5.670 24.497 1.00 96.88 103 GLY A O 1
ATOM 774 N N . ASP A 1 104 ? -16.325 -5.407 25.409 1.00 97.25 104 ASP A N 1
ATOM 775 C CA . ASP A 1 104 ? -16.989 -6.455 24.621 1.00 97.25 104 ASP A CA 1
ATOM 776 C C . ASP A 1 104 ? -17.461 -5.995 23.231 1.00 97.25 104 ASP A C 1
ATOM 778 O O . ASP A 1 104 ? -18.110 -6.759 22.513 1.00 97.25 104 ASP A O 1
ATOM 782 N N . LEU A 1 105 ? -17.176 -4.747 22.835 1.00 97.94 105 LEU A N 1
ATOM 783 C CA . LEU A 1 105 ? -17.658 -4.207 21.566 1.00 97.94 105 LEU A CA 1
ATOM 784 C C . LEU A 1 105 ? -17.010 -4.965 20.391 1.00 97.94 105 LEU A C 1
ATOM 786 O O . LEU A 1 105 ? -15.777 -4.977 20.285 1.00 97.94 105 LEU A O 1
ATOM 790 N N . PRO A 1 106 ? -17.796 -5.579 19.484 1.00 98.50 106 PRO A N 1
ATOM 791 C CA . PRO A 1 106 ? -17.243 -6.255 18.320 1.00 98.50 106 PRO A CA 1
ATOM 792 C C . PRO A 1 106 ? -16.476 -5.278 17.428 1.00 98.50 106 PRO A C 1
ATOM 794 O O . PRO A 1 106 ? -17.024 -4.261 16.999 1.00 98.50 106 PRO A O 1
ATOM 797 N N . LEU A 1 107 ? -15.222 -5.609 17.113 1.00 98.56 107 LEU A N 1
ATOM 798 C CA . LEU A 1 107 ? -14.372 -4.805 16.241 1.00 98.56 107 LEU A CA 1
ATOM 799 C C . LEU A 1 107 ? -14.206 -5.485 14.879 1.00 98.56 107 LEU A C 1
ATOM 801 O O . LEU A 1 107 ? -13.631 -6.568 14.770 1.00 98.56 107 LEU A O 1
ATOM 805 N N . ILE A 1 108 ? -14.689 -4.829 13.830 1.00 98.56 108 ILE A N 1
ATOM 80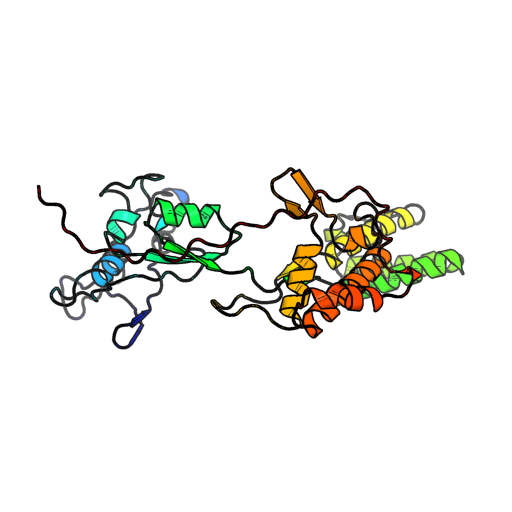6 C CA . ILE A 1 108 ? -14.456 -5.191 12.431 1.00 98.56 108 ILE A CA 1
ATOM 807 C C . ILE A 1 108 ? -13.349 -4.287 11.906 1.00 98.56 108 ILE A C 1
ATOM 809 O O . ILE A 1 108 ? -13.352 -3.082 12.157 1.00 98.56 108 ILE A O 1
ATOM 813 N N . TYR A 1 109 ? -12.394 -4.856 11.177 1.00 98.06 109 TYR A N 1
ATOM 814 C CA . TYR A 1 109 ? -11.217 -4.097 10.784 1.00 98.06 109 TYR A CA 1
ATOM 815 C C . TYR A 1 109 ? -10.776 -4.409 9.348 1.00 98.06 109 TYR A C 1
ATOM 817 O O . TYR A 1 109 ? -10.074 -5.397 9.119 1.00 98.06 109 TYR A O 1
ATOM 825 N N . PRO A 1 110 ? -11.171 -3.579 8.364 1.00 97.50 110 PRO A N 1
ATOM 826 C CA . PRO A 1 110 ? -10.538 -3.559 7.057 1.00 97.50 110 PRO A CA 1
ATOM 827 C C . PRO A 1 110 ? -9.027 -3.353 7.166 1.00 97.50 110 PRO A C 1
ATOM 829 O O . PRO A 1 110 ? -8.581 -2.337 7.701 1.00 97.50 110 PRO A O 1
ATOM 832 N N . PHE A 1 111 ? -8.253 -4.325 6.684 1.00 97.06 111 PHE A N 1
ATOM 833 C CA . PHE A 1 111 ? -6.801 -4.354 6.870 1.00 97.06 111 PHE A CA 1
ATOM 834 C C . PHE A 1 111 ? -6.074 -4.693 5.569 1.00 97.06 111 PHE A C 1
ATOM 836 O O . PHE A 1 111 ? -6.569 -5.462 4.748 1.00 97.06 111 PHE A O 1
ATOM 843 N N . LEU A 1 112 ? -4.881 -4.139 5.380 1.00 95.88 112 LEU A N 1
ATOM 844 C CA . LEU A 1 112 ? -4.091 -4.370 4.179 1.00 95.88 112 LEU A CA 1
ATOM 845 C C . LEU A 1 112 ? -3.522 -5.804 4.162 1.00 95.88 112 LEU A C 1
ATOM 847 O O . LEU A 1 112 ? -2.854 -6.221 5.109 1.00 95.88 112 LEU A O 1
ATOM 851 N N . VAL A 1 113 ? -3.776 -6.558 3.083 1.00 95.44 113 VAL A N 1
ATOM 852 C CA . VAL A 1 113 ? -3.452 -7.998 2.991 1.00 95.44 113 VAL A CA 1
ATOM 853 C C . VAL A 1 113 ? -1.962 -8.322 3.167 1.00 95.44 113 VAL A C 1
ATOM 855 O O . VAL A 1 113 ? -1.622 -9.360 3.733 1.00 95.44 113 VAL A O 1
ATOM 858 N N . ASN A 1 114 ? -1.061 -7.442 2.721 1.00 93.69 114 ASN A N 1
ATOM 859 C CA . ASN A 1 114 ? 0.384 -7.667 2.797 1.00 93.69 114 ASN A CA 1
ATOM 860 C C . ASN A 1 114 ? 1.035 -7.170 4.101 1.00 93.69 114 ASN A C 1
ATOM 862 O O . ASN A 1 114 ? 2.255 -7.237 4.205 1.00 93.69 114 ASN A O 1
ATOM 866 N N . ASP A 1 115 ? 0.247 -6.768 5.108 1.00 94.50 115 ASP A N 1
ATOM 867 C CA . ASP A 1 115 ? 0.733 -6.384 6.444 1.00 94.50 115 ASP A CA 1
ATOM 868 C C . ASP A 1 115 ? 0.236 -7.341 7.554 1.00 94.50 115 ASP A C 1
ATOM 870 O O . ASP A 1 115 ? -0.459 -6.940 8.498 1.00 94.50 115 ASP A O 1
ATOM 874 N N . PRO A 1 116 ? 0.592 -8.640 7.494 1.00 93.75 116 PRO A N 1
ATOM 875 C CA . PRO A 1 116 ? 0.042 -9.653 8.394 1.00 93.75 116 PRO A CA 1
ATOM 876 C C . PRO A 1 116 ? 0.478 -9.479 9.854 1.00 93.75 116 PRO A C 1
ATOM 878 O O . PRO A 1 116 ? -0.244 -9.903 10.762 1.00 93.75 116 PRO A O 1
ATOM 881 N N . GLY A 1 117 ? 1.650 -8.883 10.102 1.00 94.56 117 GLY A N 1
ATOM 882 C CA . GLY A 1 117 ? 2.196 -8.708 11.451 1.00 94.56 117 GLY A CA 1
ATOM 883 C C . GLY A 1 117 ? 1.312 -7.809 12.312 1.00 94.56 117 GLY A C 1
ATOM 884 O O . GLY A 1 117 ? 0.847 -8.214 13.379 1.00 94.56 117 GLY A O 1
ATOM 885 N N . GLU A 1 118 ? 1.006 -6.619 11.806 1.00 96.31 118 GLU A N 1
ATOM 886 C CA . GLU A 1 118 ? 0.158 -5.647 12.494 1.00 96.31 118 GLU A CA 1
ATOM 887 C C . GLU A 1 118 ? -1.307 -6.100 12.536 1.00 96.31 118 GLU A C 1
ATOM 889 O O . GLU A 1 118 ? -1.958 -5.996 13.575 1.00 96.31 118 GLU A O 1
ATOM 894 N N . GLY A 1 119 ? -1.812 -6.723 11.465 1.00 95.81 119 GLY A N 1
ATOM 895 C CA . GLY A 1 119 ? -3.144 -7.328 11.490 1.00 95.81 119 GLY A CA 1
ATOM 896 C C . GLY A 1 119 ? -3.268 -8.384 12.597 1.00 95.81 119 GLY A C 1
ATOM 897 O O . GLY A 1 119 ? -4.266 -8.448 13.317 1.00 95.81 119 GLY A O 1
ATOM 898 N N . THR A 1 120 ? -2.223 -9.189 12.807 1.00 96.94 120 THR A N 1
ATOM 899 C CA . THR A 1 120 ? -2.187 -10.188 13.885 1.00 96.94 120 THR A CA 1
ATOM 900 C C . THR A 1 120 ? -2.201 -9.544 15.274 1.00 96.94 120 THR A C 1
ATOM 902 O O . THR A 1 120 ? -2.859 -10.082 16.170 1.00 96.94 120 THR A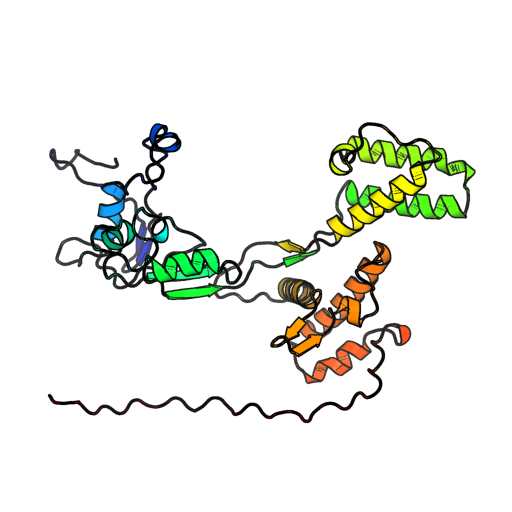 O 1
ATOM 905 N N . GLN A 1 121 ? -1.539 -8.397 15.456 1.00 97.56 121 GLN A N 1
ATOM 906 C CA . GLN A 1 121 ? -1.608 -7.617 16.697 1.00 97.56 121 GLN A CA 1
ATOM 907 C C . GLN A 1 121 ? -3.062 -7.247 17.015 1.00 97.56 121 GLN A C 1
ATOM 909 O O . GLN A 1 121 ? -3.545 -7.537 18.113 1.00 97.56 121 GLN A O 1
ATOM 914 N N . ALA A 1 122 ? -3.793 -6.712 16.032 1.00 97.56 122 ALA A N 1
ATOM 915 C CA . ALA A 1 122 ? -5.198 -6.354 16.200 1.00 97.56 122 ALA A CA 1
ATOM 916 C C . ALA A 1 122 ? -6.073 -7.578 16.543 1.00 97.56 122 ALA A C 1
ATOM 918 O O . ALA A 1 122 ? -6.846 -7.555 17.504 1.00 97.56 122 ALA A O 1
ATOM 919 N N . LYS A 1 123 ? -5.900 -8.706 15.839 1.00 97.69 123 LYS A N 1
ATOM 920 C CA . LYS A 1 123 ? -6.641 -9.950 16.141 1.00 97.69 123 LYS A CA 1
ATOM 921 C C . LYS A 1 123 ? -6.418 -10.434 17.577 1.00 97.69 123 LYS A C 1
ATOM 923 O O . LYS A 1 123 ? -7.348 -10.932 18.205 1.00 97.69 123 LYS A O 1
ATOM 928 N N . ARG A 1 124 ? -5.184 -10.333 18.085 1.00 98.06 124 ARG A N 1
ATOM 929 C CA . ARG A 1 124 ? -4.784 -10.893 19.388 1.00 98.06 124 ARG A CA 1
ATOM 930 C C . ARG A 1 124 ? -5.036 -9.967 20.574 1.00 98.06 124 ARG A C 1
ATOM 932 O O . ARG A 1 124 ? -5.163 -10.474 21.688 1.00 98.06 124 ARG A O 1
ATOM 939 N N . ARG A 1 125 ? -5.059 -8.646 20.363 1.00 98.31 125 ARG A N 1
ATOM 940 C CA . ARG A 1 125 ? -5.153 -7.652 21.447 1.00 98.31 125 ARG A CA 1
ATOM 941 C C . ARG A 1 125 ? -6.463 -6.872 21.473 1.00 98.31 125 ARG A C 1
ATOM 943 O O . ARG A 1 125 ? -6.762 -6.278 22.493 1.00 98.31 125 ARG A O 1
ATOM 950 N N . VAL A 1 126 ? -7.251 -6.865 20.403 1.00 97.75 126 VAL A N 1
ATOM 951 C CA . VAL A 1 126 ? -8.537 -6.136 20.358 1.00 97.75 126 VAL A CA 1
ATOM 952 C C . VAL A 1 126 ? -9.637 -6.953 19.683 1.00 97.75 126 VAL A C 1
ATOM 954 O O . VAL A 1 126 ? -10.547 -6.391 19.083 1.00 97.75 126 VAL A O 1
ATOM 957 N N . HIS A 1 127 ? -9.505 -8.289 19.711 1.00 97.38 127 HIS A N 1
ATOM 958 C CA . HIS A 1 127 ? -10.469 -9.257 19.158 1.00 97.38 127 HIS A CA 1
ATOM 959 C C . HIS A 1 127 ? -11.000 -8.883 17.765 1.00 97.38 127 HIS A C 1
ATOM 961 O O . HIS A 1 127 ? -12.152 -9.153 17.420 1.00 97.38 127 HIS A O 1
ATOM 967 N N . ALA A 1 128 ? -10.138 -8.272 16.945 1.00 98.06 128 ALA A N 1
ATOM 968 C CA . ALA A 1 128 ? -10.534 -7.753 15.649 1.00 98.06 128 ALA A CA 1
ATOM 969 C C . ALA A 1 128 ? -10.882 -8.885 14.677 1.00 98.06 128 ALA A C 1
ATOM 971 O O . ALA A 1 128 ? -10.092 -9.805 14.429 1.00 98.06 128 ALA A O 1
ATOM 972 N N . THR A 1 129 ? -12.039 -8.760 14.038 1.00 98.25 129 THR A N 1
ATOM 973 C CA . THR A 1 129 ? -12.381 -9.516 12.837 1.00 98.25 129 THR A CA 1
ATOM 974 C C . THR A 1 129 ? -11.839 -8.764 11.631 1.00 98.25 129 THR A C 1
ATOM 976 O O . THR A 1 129 ? -12.443 -7.799 11.161 1.00 98.25 129 THR A O 1
ATOM 979 N N . LEU A 1 130 ? -10.670 -9.193 11.151 1.00 97.62 130 LEU A N 1
ATOM 980 C CA . LEU A 1 130 ? -10.079 -8.606 9.951 1.00 97.62 130 LEU A CA 1
ATOM 981 C C . LEU A 1 130 ? -10.886 -8.973 8.707 1.00 97.62 130 LEU A C 1
ATOM 983 O O . LEU A 1 130 ? -11.235 -10.141 8.523 1.00 97.62 130 LEU A O 1
ATOM 987 N N . VAL A 1 131 ? -11.102 -7.979 7.852 1.00 97.19 131 VAL A N 1
ATOM 988 C CA . VAL A 1 131 ? -11.587 -8.140 6.479 1.00 97.19 131 VAL A CA 1
ATOM 989 C C . VAL A 1 131 ? -10.480 -7.592 5.593 1.00 97.19 131 VAL A C 1
ATOM 991 O O . VAL A 1 131 ? -10.307 -6.380 5.504 1.00 97.19 131 VAL A O 1
ATOM 994 N N . ASP A 1 132 ? -9.643 -8.465 5.045 1.00 95.94 132 ASP A N 1
ATOM 995 C CA . ASP A 1 132 ? -8.496 -7.999 4.280 1.00 95.94 132 ASP A CA 1
ATOM 996 C C . ASP A 1 132 ? -8.921 -7.341 2.962 1.00 95.94 132 ASP A C 1
ATOM 998 O O . ASP A 1 132 ? -9.973 -7.627 2.385 1.00 95.94 132 ASP A O 1
ATOM 1002 N N . HIS A 1 133 ? -8.107 -6.394 2.512 1.00 96.38 133 HIS A N 1
ATOM 1003 C CA . HIS A 1 133 ? -8.300 -5.704 1.248 1.00 96.38 133 HIS A CA 1
ATOM 1004 C C . HIS A 1 133 ? -7.011 -5.681 0.432 1.00 96.38 133 HIS A C 1
ATOM 1006 O O . HIS A 1 133 ? -5.906 -5.877 0.948 1.00 96.38 133 HIS A O 1
ATOM 1012 N N . LEU A 1 134 ? -7.170 -5.429 -0.866 1.00 96.12 134 LEU A N 1
ATOM 1013 C CA . LEU A 1 134 ? -6.082 -5.464 -1.833 1.00 96.12 134 LEU A CA 1
ATOM 1014 C C . LEU A 1 134 ? -5.068 -4.337 -1.583 1.00 96.12 134 LEU A C 1
ATOM 1016 O O . LEU A 1 134 ? -5.385 -3.306 -0.978 1.00 96.12 134 LEU A O 1
ATOM 1020 N N . VAL A 1 135 ? -3.848 -4.543 -2.077 1.00 95.19 135 VAL A N 1
ATOM 1021 C CA . VAL A 1 135 ? -2.851 -3.478 -2.221 1.00 95.19 135 VAL A CA 1
ATOM 1022 C C . VAL A 1 135 ? -3.360 -2.379 -3.168 1.00 95.19 135 VAL A C 1
ATOM 1024 O O . VAL A 1 135 ? -4.256 -2.637 -3.978 1.00 95.19 135 VAL A O 1
ATOM 1027 N N . PRO A 1 136 ? -2.813 -1.153 -3.087 1.00 94.31 136 PRO A N 1
ATOM 1028 C CA . PRO A 1 136 ? -3.056 -0.135 -4.103 1.00 94.31 136 PRO A CA 1
ATOM 1029 C C . PRO A 1 136 ? -2.687 -0.623 -5.513 1.00 94.31 136 PRO A C 1
ATOM 1031 O O . PRO A 1 136 ? -1.882 -1.553 -5.631 1.00 94.31 136 PRO A O 1
ATOM 1034 N N . PRO A 1 137 ? -3.229 0.006 -6.571 1.00 92.31 137 PRO A N 1
ATOM 1035 C CA . PRO A 1 137 ? -2.753 -0.217 -7.932 1.00 92.31 137 PRO A CA 1
ATOM 1036 C C . PRO A 1 137 ? -1.229 -0.075 -7.997 1.00 92.31 137 PRO A C 1
ATOM 1038 O O . PRO A 1 137 ? -0.654 0.812 -7.364 1.00 92.31 137 PRO A O 1
ATOM 1041 N N . MET A 1 138 ? -0.582 -0.984 -8.721 1.00 93.62 138 MET A N 1
ATOM 1042 C CA . MET A 1 138 ? 0.869 -1.001 -8.908 1.00 93.62 138 MET A CA 1
ATOM 1043 C C . MET A 1 138 ? 1.180 -0.657 -10.359 1.00 93.62 138 MET A C 1
ATOM 1045 O O . MET A 1 138 ? 0.408 -1.033 -11.239 1.00 93.62 138 MET A O 1
ATOM 1049 N N . ALA A 1 139 ? 2.303 0.005 -10.609 1.00 92.12 139 ALA A N 1
ATOM 1050 C CA . ALA A 1 139 ? 2.830 0.261 -11.943 1.00 92.12 139 ALA A CA 1
ATOM 1051 C C . ALA A 1 139 ? 4.360 0.178 -11.938 1.00 92.12 139 ALA A C 1
ATOM 1053 O O . ALA A 1 139 ? 5.003 0.222 -10.885 1.00 92.12 139 ALA A O 1
ATOM 1054 N N . ARG A 1 140 ? 4.945 0.063 -13.130 1.00 92.50 140 ARG A N 1
ATOM 1055 C CA . ARG A 1 140 ? 6.376 0.285 -13.326 1.00 92.50 140 ARG A CA 1
ATOM 1056 C C . ARG A 1 140 ? 6.680 1.772 -13.118 1.00 92.50 140 ARG A C 1
ATOM 1058 O O . ARG A 1 140 ? 5.859 2.607 -13.479 1.00 92.50 140 ARG A O 1
ATOM 1065 N N . ALA A 1 141 ? 7.814 2.082 -12.495 1.00 92.06 141 ALA A N 1
ATOM 1066 C CA . ALA A 1 141 ? 8.218 3.462 -12.244 1.00 92.06 141 ALA A CA 1
ATOM 1067 C C . ALA A 1 141 ? 8.446 4.238 -13.548 1.00 92.06 141 ALA A C 1
ATOM 1069 O O . ALA A 1 141 ? 8.080 5.410 -13.630 1.00 92.06 141 ALA A O 1
ATOM 1070 N N . ASP A 1 142 ? 9.001 3.550 -14.552 1.00 88.25 142 ASP A N 1
ATOM 1071 C CA . ASP A 1 142 ? 9.434 4.119 -15.823 1.00 88.25 142 ASP A CA 1
ATOM 1072 C C . ASP A 1 142 ? 10.420 5.289 -15.624 1.00 88.25 142 ASP A C 1
ATOM 1074 O O . ASP A 1 142 ? 10.844 5.618 -14.513 1.00 88.25 142 ASP A O 1
ATOM 1078 N N . SER A 1 143 ? 10.848 5.895 -16.728 1.00 87.19 143 SER A N 1
ATOM 1079 C CA . SER A 1 143 ? 11.808 6.998 -16.713 1.00 87.19 143 SER A CA 1
ATOM 1080 C C . SER A 1 143 ? 11.121 8.307 -17.063 1.00 87.19 143 SER A C 1
ATOM 1082 O O . SER A 1 143 ? 10.312 8.382 -17.988 1.00 87.19 143 SER A O 1
ATOM 1084 N N . TYR A 1 144 ? 11.468 9.370 -16.343 1.00 87.62 144 TYR A N 1
ATOM 1085 C CA . TYR A 1 144 ? 10.926 10.709 -16.557 1.00 87.62 144 TYR A CA 1
ATOM 1086 C C . TYR A 1 144 ? 12.009 11.774 -16.390 1.00 87.62 144 TYR A C 1
ATOM 1088 O O . TYR A 1 144 ? 13.052 11.538 -15.781 1.00 87.62 144 TYR A O 1
ATOM 1096 N N . GLY A 1 145 ? 11.760 12.965 -16.943 1.00 93.38 145 GLY A N 1
ATOM 1097 C CA . GLY A 1 145 ? 12.653 14.116 -16.808 1.00 93.38 145 GLY A CA 1
ATOM 1098 C C . GLY A 1 145 ? 14.105 13.780 -17.159 1.00 93.38 145 GLY A C 1
ATOM 1099 O O . GLY A 1 145 ? 14.397 13.303 -18.254 1.00 93.38 145 GLY A O 1
ATOM 1100 N N . ASP A 1 146 ? 15.009 14.018 -16.216 1.00 93.19 146 ASP A N 1
ATOM 1101 C CA . ASP A 1 146 ? 16.456 13.913 -16.419 1.00 93.19 146 ASP A CA 1
ATOM 1102 C C . ASP A 1 146 ? 16.948 12.479 -16.568 1.00 93.19 146 ASP A C 1
ATOM 1104 O O . ASP A 1 146 ? 17.883 12.245 -17.325 1.00 93.19 146 ASP A O 1
ATOM 1108 N N . ILE A 1 147 ? 16.264 11.524 -15.939 1.00 91.25 147 ILE A N 1
ATOM 1109 C CA . ILE A 1 147 ? 16.539 10.090 -16.075 1.00 91.25 147 ILE A CA 1
ATOM 1110 C C . ILE A 1 147 ? 16.255 9.647 -17.516 1.00 91.25 147 ILE A C 1
ATOM 1112 O O . ILE A 1 147 ? 17.086 8.995 -18.142 1.00 91.25 147 ILE A O 1
ATOM 1116 N N . ALA A 1 148 ? 15.135 10.092 -18.097 1.00 92.81 148 ALA A N 1
ATOM 1117 C CA . ALA A 1 148 ? 14.818 9.808 -19.498 1.00 92.81 148 ALA A CA 1
ATOM 1118 C C . ALA A 1 148 ? 15.808 10.476 -20.475 1.00 92.81 148 ALA A C 1
ATOM 1120 O O . ALA A 1 148 ? 16.159 9.888 -21.496 1.00 92.81 148 ALA A O 1
ATOM 1121 N N . ARG A 1 149 ? 16.289 11.690 -20.163 1.00 94.00 149 ARG A N 1
ATOM 1122 C CA . ARG A 1 149 ? 17.350 12.353 -20.948 1.00 94.00 149 ARG A CA 1
ATOM 1123 C C . ARG A 1 149 ? 18.679 11.604 -20.849 1.00 94.00 149 ARG A C 1
ATOM 1125 O O . ARG A 1 149 ? 19.391 11.507 -21.842 1.00 94.00 149 ARG A O 1
ATOM 1132 N N . LEU A 1 150 ? 19.007 11.074 -19.672 1.00 94.44 150 LEU A N 1
ATOM 1133 C CA . LEU A 1 150 ? 20.229 10.307 -19.459 1.00 94.44 150 LEU A CA 1
ATOM 1134 C C . LEU A 1 150 ? 20.208 9.005 -20.265 1.00 94.44 150 LEU A C 1
ATOM 1136 O O . LEU A 1 150 ? 21.194 8.718 -20.931 1.00 94.44 150 LEU A O 1
ATOM 1140 N N . GLU A 1 151 ? 19.080 8.288 -20.302 1.00 92.81 151 GLU A N 1
ATOM 1141 C CA . GLU A 1 151 ? 18.919 7.116 -21.178 1.00 92.81 151 GLU A CA 1
ATOM 1142 C C . GLU A 1 151 ? 19.223 7.435 -22.645 1.00 92.81 151 GLU A C 1
ATOM 1144 O O . GLU A 1 151 ? 19.983 6.713 -23.285 1.00 92.81 151 GLU A O 1
ATOM 1149 N N . GLN A 1 152 ? 18.694 8.550 -23.161 1.00 94.06 152 GLN A N 1
ATOM 1150 C CA . GLN A 1 152 ? 18.945 8.977 -24.542 1.00 94.06 152 GLN A CA 1
ATOM 1151 C C . GLN A 1 152 ? 20.433 9.236 -24.801 1.00 94.06 152 GLN A C 1
ATOM 1153 O O . GLN A 1 152 ? 20.948 8.851 -25.849 1.00 94.06 152 GLN A O 1
ATOM 1158 N N . LEU A 1 153 ? 21.133 9.857 -23.846 1.00 95.69 153 LEU A N 1
ATOM 1159 C CA . LEU A 1 153 ? 22.572 10.092 -23.961 1.00 95.69 153 LEU A CA 1
ATOM 1160 C C . LEU A 1 153 ? 23.385 8.792 -23.890 1.00 95.69 153 LEU A C 1
ATOM 1162 O O . LEU A 1 153 ? 24.415 8.707 -24.554 1.00 95.69 153 LEU A O 1
ATOM 1166 N N . LEU A 1 154 ? 22.947 7.782 -23.129 1.00 93.56 154 LEU A N 1
ATOM 1167 C CA . LEU A 1 154 ? 23.594 6.463 -23.109 1.00 93.56 154 LEU A CA 1
ATOM 1168 C C . LEU A 1 154 ? 23.392 5.707 -24.431 1.00 93.56 154 LEU A C 1
ATOM 1170 O O . LEU A 1 154 ? 24.332 5.096 -24.940 1.00 93.56 154 LEU A O 1
ATOM 1174 N N . ASP A 1 155 ? 22.202 5.796 -25.028 1.00 92.25 155 ASP A N 1
ATOM 1175 C CA . ASP A 1 155 ? 21.936 5.232 -26.357 1.00 92.25 155 ASP A CA 1
ATOM 1176 C C . ASP A 1 155 ? 22.787 5.921 -27.441 1.00 92.25 155 ASP A C 1
ATOM 1178 O O . ASP A 1 155 ? 23.402 5.262 -28.286 1.00 92.25 155 ASP A O 1
ATOM 1182 N N . GLU A 1 156 ? 22.888 7.253 -27.387 1.00 94.19 156 GLU A N 1
ATOM 1183 C CA . GLU A 1 156 ? 23.759 8.031 -28.271 1.00 94.19 156 GLU A CA 1
ATOM 1184 C C . GLU A 1 156 ? 25.239 7.678 -28.060 1.00 94.19 156 GLU A C 1
ATOM 1186 O O . GLU A 1 156 ? 25.978 7.507 -29.032 1.00 94.19 156 GLU A O 1
ATOM 1191 N N . TYR A 1 157 ? 25.665 7.495 -26.808 1.00 93.94 157 TYR A N 1
ATOM 1192 C CA . TYR A 1 157 ? 27.013 7.048 -26.467 1.00 93.94 157 TYR A CA 1
ATOM 1193 C C . TYR A 1 157 ? 27.363 5.719 -27.137 1.00 93.94 157 TYR A C 1
ATOM 1195 O O . TYR A 1 157 ? 28.399 5.611 -27.797 1.00 93.94 157 TYR A O 1
ATOM 1203 N N . ALA A 1 158 ? 26.483 4.721 -27.013 1.00 91.06 158 ALA A N 1
ATOM 1204 C CA . ALA A 1 158 ? 26.679 3.404 -27.607 1.00 91.06 158 ALA A CA 1
ATOM 1205 C C . ALA A 1 158 ? 26.779 3.479 -29.142 1.00 91.06 158 ALA A C 1
ATOM 1207 O O . ALA A 1 158 ? 27.660 2.855 -29.741 1.00 91.06 158 ALA A O 1
ATOM 1208 N N . ALA A 1 159 ? 25.933 4.292 -29.785 1.00 91.88 159 ALA A N 1
ATOM 1209 C CA . ALA A 1 159 ? 25.975 4.501 -31.232 1.00 91.88 159 ALA A CA 1
ATOM 1210 C C . ALA A 1 159 ? 27.271 5.197 -31.690 1.00 91.88 159 ALA A C 1
ATOM 1212 O O . ALA A 1 159 ? 27.906 4.759 -32.655 1.00 91.88 159 ALA A O 1
ATOM 1213 N N . ILE A 1 160 ? 27.695 6.255 -30.990 1.00 92.75 160 ILE A N 1
ATOM 1214 C CA . ILE A 1 160 ? 28.930 6.992 -31.293 1.00 92.75 160 ILE A CA 1
ATOM 1215 C C . ILE A 1 160 ? 30.159 6.105 -31.091 1.00 92.75 160 ILE A C 1
ATOM 1217 O O . ILE A 1 160 ? 31.056 6.129 -31.932 1.00 92.75 160 ILE A O 1
ATOM 1221 N N . SER A 1 161 ? 30.187 5.289 -30.035 1.00 90.38 161 SER A N 1
ATOM 1222 C CA . SER A 1 161 ? 31.291 4.361 -29.763 1.00 90.38 161 SER A CA 1
ATOM 1223 C C . SER A 1 161 ? 31.535 3.393 -30.927 1.00 90.38 161 SER A C 1
ATOM 1225 O O . SER A 1 161 ? 32.679 3.111 -31.279 1.00 90.38 161 SER A O 1
ATOM 1227 N N . ALA A 1 162 ? 30.470 2.955 -31.607 1.00 90.19 162 ALA A N 1
ATOM 1228 C CA . ALA A 1 162 ? 30.574 2.075 -32.769 1.00 90.19 162 ALA A CA 1
ATOM 1229 C C . ALA A 1 162 ? 30.885 2.804 -34.093 1.00 90.19 162 ALA A C 1
ATOM 1231 O O . ALA A 1 162 ? 31.496 2.210 -34.983 1.00 90.19 162 ALA A O 1
ATOM 1232 N N . MET A 1 163 ? 30.438 4.055 -34.263 1.00 92.50 163 MET A N 1
ATOM 1233 C CA . MET A 1 163 ? 30.456 4.747 -35.564 1.00 92.50 163 MET A CA 1
ATOM 1234 C C . MET A 1 163 ? 31.510 5.853 -35.693 1.00 92.50 163 MET A C 1
ATOM 1236 O O . MET A 1 163 ? 32.082 6.020 -36.768 1.00 92.50 163 MET A O 1
ATOM 1240 N N . ASP A 1 164 ? 31.746 6.635 -34.639 1.00 92.81 164 ASP A N 1
ATOM 1241 C CA . ASP A 1 164 ? 32.639 7.799 -34.664 1.00 92.81 164 ASP A CA 1
ATOM 1242 C C . ASP A 1 164 ? 33.301 8.032 -33.288 1.00 92.81 164 ASP A C 1
ATOM 1244 O O . ASP A 1 164 ? 32.967 8.992 -32.581 1.00 92.81 164 ASP A O 1
ATOM 1248 N N . PRO A 1 165 ? 34.265 7.175 -32.887 1.00 90.25 165 PRO A N 1
ATOM 1249 C CA . PRO A 1 165 ? 34.891 7.240 -31.564 1.00 90.25 165 PRO A CA 1
ATOM 1250 C C . PRO A 1 165 ? 35.560 8.585 -31.246 1.00 90.25 165 PRO A C 1
ATOM 1252 O O . PRO A 1 165 ? 35.714 8.946 -30.081 1.00 90.25 165 PRO A O 1
ATOM 1255 N N . ALA A 1 166 ? 35.924 9.371 -32.268 1.00 92.25 166 ALA A N 1
ATOM 1256 C CA . ALA A 1 166 ? 36.521 10.692 -32.089 1.00 92.25 166 ALA A CA 1
ATOM 1257 C C . ALA A 1 166 ? 35.579 11.687 -31.383 1.00 92.25 166 ALA A C 1
ATOM 1259 O O . ALA A 1 166 ? 36.042 12.687 -30.831 1.00 92.25 166 ALA A O 1
ATOM 1260 N N . LYS A 1 167 ? 34.266 11.419 -31.369 1.00 92.38 167 LYS A N 1
ATOM 1261 C CA . LYS A 1 167 ? 33.257 12.243 -30.689 1.00 92.38 167 LYS A CA 1
ATOM 1262 C C . LYS A 1 167 ? 32.972 11.822 -29.245 1.00 92.38 167 LYS A C 1
ATOM 1264 O O . LYS A 1 167 ? 32.268 12.559 -28.552 1.00 92.38 167 LYS A O 1
ATOM 1269 N N . LEU A 1 168 ? 33.533 10.707 -28.762 1.00 92.50 168 LEU A N 1
ATOM 1270 C CA . LEU A 1 168 ? 33.289 10.209 -27.402 1.00 92.50 168 LEU A CA 1
ATOM 1271 C C . LEU A 1 168 ? 33.531 11.263 -26.305 1.00 92.50 168 LEU A C 1
ATOM 1273 O O . LEU A 1 168 ? 32.652 11.429 -25.461 1.00 92.50 168 LEU A O 1
ATOM 1277 N N . PRO A 1 169 ? 34.610 12.072 -26.326 1.00 93.31 169 PRO A N 1
ATOM 1278 C CA . PRO A 1 169 ? 34.832 13.071 -25.277 1.00 93.31 169 PRO A CA 1
ATOM 1279 C C . PRO A 1 169 ? 33.687 14.086 -25.123 1.00 93.31 169 PRO A C 1
ATOM 1281 O O . PRO A 1 169 ? 33.390 14.523 -24.010 1.00 93.31 169 PRO A O 1
ATOM 1284 N N . ALA A 1 170 ? 33.010 14.443 -26.221 1.00 93.44 170 ALA A N 1
ATOM 1285 C CA . ALA A 1 170 ? 31.909 15.402 -26.195 1.00 93.44 170 ALA A CA 1
ATOM 1286 C C . ALA A 1 170 ? 30.645 14.812 -25.551 1.00 93.44 170 ALA A C 1
ATOM 1288 O O . ALA A 1 170 ? 30.002 15.486 -24.746 1.00 93.44 170 ALA A O 1
ATOM 1289 N N . ILE A 1 171 ? 30.300 13.559 -25.869 1.00 95.12 171 ILE A N 1
ATOM 1290 C CA . ILE A 1 171 ? 29.134 12.887 -25.278 1.00 95.12 171 ILE A CA 1
ATOM 1291 C C . ILE A 1 171 ? 29.385 12.531 -23.804 1.00 95.12 171 ILE A C 1
ATOM 1293 O O . ILE A 1 171 ? 28.505 12.747 -22.974 1.00 95.12 171 ILE A O 1
ATOM 1297 N N . ARG A 1 172 ? 30.615 12.139 -23.427 1.00 95.38 172 ARG A N 1
ATOM 1298 C CA . ARG A 1 172 ? 31.007 11.930 -22.017 1.00 95.38 172 ARG A CA 1
ATOM 1299 C C . ARG A 1 172 ? 30.818 13.194 -21.176 1.00 95.38 172 ARG A C 1
ATOM 1301 O O . ARG A 1 172 ? 30.273 13.137 -20.077 1.00 95.38 172 ARG A O 1
ATOM 1308 N N . ALA A 1 173 ? 31.215 14.352 -21.708 1.00 94.25 173 ALA A N 1
ATOM 1309 C CA . ALA A 1 173 ? 31.028 15.636 -21.035 1.00 94.25 173 ALA A CA 1
ATOM 1310 C C . ALA A 1 173 ? 29.544 16.002 -20.853 1.00 94.25 173 ALA A C 1
ATOM 1312 O O . ALA A 1 173 ? 29.173 16.522 -19.798 1.00 94.25 173 ALA A O 1
ATOM 1313 N N . GLN A 1 174 ? 28.694 15.716 -21.846 1.00 96.25 174 GLN A N 1
ATOM 1314 C CA . GLN A 1 174 ? 27.245 15.924 -21.746 1.00 96.25 174 GLN A CA 1
ATOM 1315 C C . GLN A 1 174 ? 26.609 15.012 -20.694 1.00 96.25 174 GLN A C 1
ATOM 1317 O O . GLN A 1 174 ? 25.873 15.508 -19.841 1.00 96.25 174 GLN A O 1
ATOM 1322 N N . ILE A 1 175 ? 26.946 13.717 -20.708 1.00 96.25 175 ILE A N 1
ATOM 1323 C CA . ILE A 1 175 ? 26.482 12.743 -19.710 1.00 96.25 175 ILE A CA 1
ATOM 1324 C C . ILE A 1 175 ? 26.871 13.203 -18.306 1.00 96.25 175 ILE A C 1
ATOM 1326 O O . ILE A 1 175 ? 26.013 13.312 -17.434 1.00 96.25 175 ILE A O 1
ATOM 1330 N N . TRP A 1 176 ? 28.141 13.558 -18.096 1.00 95.81 176 TRP A N 1
ATOM 1331 C CA . TRP A 1 176 ? 28.612 14.018 -16.792 1.00 95.81 176 TRP A CA 1
ATOM 1332 C C . TRP A 1 176 ? 27.917 15.307 -16.333 1.00 95.81 176 TRP A C 1
ATOM 1334 O O . TRP A 1 176 ? 27.494 15.413 -15.184 1.00 95.81 176 TRP A O 1
ATOM 1344 N N . THR A 1 177 ? 27.732 16.270 -17.240 1.00 95.81 177 THR A N 1
ATOM 1345 C CA . THR A 1 177 ? 27.030 17.527 -16.932 1.00 95.81 177 THR A CA 1
ATOM 1346 C C . THR A 1 177 ? 25.588 17.262 -16.507 1.00 95.81 177 THR A C 1
ATOM 1348 O O . THR A 1 177 ? 25.112 17.876 -15.553 1.00 95.81 177 THR A O 1
ATOM 1351 N N . LEU A 1 178 ? 24.896 16.341 -17.187 1.00 96.06 178 LEU A N 1
ATOM 1352 C CA . LEU A 1 178 ? 23.536 15.957 -16.824 1.00 96.06 178 LEU A CA 1
ATOM 1353 C C . LEU A 1 178 ? 23.496 15.256 -15.463 1.00 96.06 178 LEU A C 1
ATOM 1355 O O . LEU A 1 178 ? 22.661 15.615 -14.640 1.00 96.06 178 LEU A O 1
ATOM 1359 N N . ILE A 1 179 ? 24.413 14.320 -15.204 1.00 95.25 179 ILE A N 1
ATOM 1360 C CA . ILE A 1 179 ? 24.508 13.605 -13.923 1.00 95.25 179 ILE A CA 1
ATOM 1361 C C . ILE A 1 179 ? 24.686 14.586 -12.760 1.00 95.25 179 ILE A C 1
ATOM 1363 O O . ILE A 1 179 ? 23.944 14.507 -11.783 1.00 95.25 179 ILE A O 1
ATOM 1367 N N . GLN A 1 180 ? 25.578 15.572 -12.887 1.00 94.75 180 GLN A N 1
ATOM 1368 C CA . GLN A 1 180 ? 25.771 16.591 -11.850 1.00 94.75 180 GLN A CA 1
ATOM 1369 C C . GLN A 1 180 ? 24.565 17.531 -11.707 1.00 94.75 180 GLN A C 1
ATOM 1371 O O . GLN A 1 180 ? 24.154 17.855 -10.591 1.00 94.75 180 GLN A O 1
ATOM 1376 N N . ALA A 1 181 ? 23.980 17.977 -12.824 1.00 93.75 181 ALA A N 1
ATOM 1377 C CA . ALA A 1 181 ? 22.827 18.877 -12.806 1.00 93.75 181 ALA A CA 1
ATOM 1378 C C . ALA A 1 181 ? 21.592 18.219 -12.168 1.00 93.75 181 ALA A C 1
ATOM 1380 O O . ALA A 1 181 ? 20.862 18.876 -11.425 1.00 93.75 181 ALA A O 1
ATOM 1381 N N . ALA A 1 182 ? 21.400 16.923 -12.422 1.00 93.50 182 ALA A N 1
ATOM 1382 C CA . ALA A 1 182 ? 20.329 16.107 -11.863 1.00 93.50 182 ALA A CA 1
ATOM 1383 C C . ALA A 1 182 ? 20.649 15.549 -10.464 1.00 93.50 182 ALA A C 1
ATOM 1385 O O . ALA A 1 182 ? 19.801 14.882 -9.878 1.00 93.50 182 ALA A O 1
ATOM 1386 N N . ARG A 1 183 ? 21.845 15.838 -9.922 1.00 94.25 183 ARG A N 1
ATOM 1387 C CA . ARG A 1 183 ? 22.345 15.345 -8.625 1.00 94.25 183 ARG A CA 1
ATOM 1388 C C . ARG A 1 183 ? 22.469 13.819 -8.527 1.00 94.25 183 ARG A C 1
ATOM 1390 O O . ARG A 1 183 ? 22.527 13.286 -7.425 1.00 94.25 183 ARG A O 1
ATOM 1397 N N . LEU A 1 184 ? 22.557 13.134 -9.668 1.00 93.31 184 LEU A N 1
ATOM 1398 C CA . LEU A 1 184 ? 22.721 11.680 -9.744 1.00 93.31 184 LEU A CA 1
ATOM 1399 C C . LEU A 1 184 ? 24.126 11.224 -9.339 1.00 93.31 184 LEU A C 1
ATOM 1401 O O . LEU A 1 184 ? 24.321 10.057 -9.029 1.00 93.31 184 LEU A O 1
ATOM 1405 N N . ASP A 1 185 ? 25.101 12.133 -9.312 1.00 91.75 185 ASP A N 1
ATOM 1406 C CA . ASP A 1 185 ? 26.421 11.896 -8.725 1.00 91.75 185 ASP A CA 1
ATOM 1407 C C . ASP A 1 185 ? 26.313 11.439 -7.263 1.00 91.75 185 ASP A C 1
ATOM 1409 O O . ASP A 1 185 ? 27.001 10.508 -6.857 1.00 91.75 185 ASP A O 1
ATOM 1413 N N . HIS A 1 186 ? 25.387 12.015 -6.493 1.00 92.25 186 HIS A N 1
ATOM 1414 C CA . HIS A 1 186 ? 25.108 11.573 -5.129 1.00 92.25 186 HIS A CA 1
ATOM 1415 C C . HIS A 1 186 ? 24.476 10.171 -5.085 1.00 92.25 186 HIS A C 1
ATOM 1417 O O . HIS A 1 186 ? 24.920 9.328 -4.307 1.00 92.25 186 HIS A O 1
ATOM 1423 N N . ASP A 1 187 ? 23.462 9.909 -5.912 1.00 89.38 187 ASP A N 1
ATOM 1424 C CA . ASP A 1 187 ? 22.758 8.619 -5.981 1.00 89.38 187 ASP A CA 1
ATOM 1425 C C . ASP A 1 187 ? 23.682 7.470 -6.417 1.00 89.38 187 ASP A C 1
ATOM 1427 O O . ASP A 1 187 ? 23.565 6.352 -5.915 1.00 89.38 187 ASP A O 1
ATOM 1431 N N . LEU A 1 188 ? 24.635 7.766 -7.303 1.00 90.44 188 LEU A N 1
ATOM 1432 C CA . LEU A 1 188 ? 25.653 6.841 -7.807 1.00 90.44 188 LEU A CA 1
ATOM 1433 C C . LEU A 1 188 ? 26.909 6.776 -6.915 1.00 90.44 188 LEU A C 1
ATOM 1435 O O . LEU A 1 188 ? 27.823 6.007 -7.202 1.00 90.44 188 LEU A O 1
ATOM 1439 N N . GLY A 1 189 ? 26.985 7.578 -5.845 1.00 91.12 189 GLY A N 1
ATOM 1440 C CA . GLY A 1 189 ? 28.120 7.589 -4.914 1.00 91.12 189 GLY A CA 1
ATOM 1441 C C . GLY A 1 189 ? 29.434 8.108 -5.514 1.00 91.12 189 GLY A C 1
ATOM 1442 O O . GLY A 1 189 ? 30.506 7.629 -5.150 1.00 91.12 189 GLY A O 1
ATOM 1443 N N . LEU A 1 190 ? 29.362 9.064 -6.440 1.00 89.12 190 LEU A N 1
ATOM 1444 C CA . LEU A 1 190 ? 30.504 9.634 -7.153 1.00 89.12 190 LEU A CA 1
ATOM 1445 C C . LEU A 1 190 ? 30.945 10.951 -6.510 1.00 89.12 190 LEU A C 1
ATOM 1447 O O . LEU A 1 190 ? 30.180 11.913 -6.448 1.00 89.12 190 LEU A O 1
ATOM 1451 N N . GLU A 1 191 ? 32.204 11.021 -6.085 1.00 86.06 191 GLU A N 1
ATOM 1452 C CA . GLU A 1 191 ? 32.800 12.264 -5.570 1.00 86.06 191 GLU A CA 1
ATOM 1453 C C . GLU A 1 191 ? 33.408 13.118 -6.692 1.00 86.06 191 GLU A C 1
ATOM 1455 O O . GLU A 1 191 ? 33.344 14.348 -6.657 1.00 86.06 191 GLU A O 1
ATOM 1460 N N . GLU A 1 192 ? 33.967 12.469 -7.714 1.00 89.31 192 GLU A N 1
ATOM 1461 C CA . GLU A 1 192 ? 34.647 13.111 -8.837 1.00 89.31 192 GLU A CA 1
ATOM 1462 C C . GLU A 1 192 ? 34.286 12.428 -10.162 1.00 89.31 192 GLU A C 1
ATOM 1464 O O . GLU A 1 192 ? 33.795 11.297 -10.197 1.00 89.31 192 GLU A O 1
ATOM 1469 N N . ARG A 1 193 ? 34.533 13.131 -11.275 1.00 90.56 193 ARG A N 1
ATOM 1470 C CA . ARG A 1 193 ? 34.340 12.576 -12.617 1.00 90.56 193 ARG A CA 1
ATOM 1471 C C . ARG A 1 193 ? 35.371 11.462 -12.864 1.00 90.56 193 ARG A C 1
ATOM 1473 O O . ARG A 1 193 ? 36.560 11.740 -12.705 1.00 90.56 193 ARG A O 1
ATOM 1480 N N . PRO A 1 194 ? 34.958 10.276 -13.347 1.00 90.94 194 PRO A N 1
ATOM 1481 C CA . PRO A 1 194 ? 35.891 9.257 -13.819 1.00 90.94 194 PRO A CA 1
ATOM 1482 C C . PRO A 1 194 ? 36.794 9.781 -14.940 1.00 90.94 194 PRO A C 1
ATOM 1484 O O . PRO A 1 194 ? 36.401 10.648 -15.731 1.00 90.94 194 PRO A O 1
ATOM 1487 N N . ASP A 1 195 ? 38.001 9.235 -15.027 1.00 90.12 195 ASP A N 1
ATOM 1488 C CA . ASP A 1 195 ? 38.871 9.478 -16.168 1.00 90.12 195 ASP A CA 1
ATOM 1489 C C . ASP A 1 195 ? 38.295 8.858 -17.449 1.00 90.12 195 ASP A C 1
ATOM 1491 O O . ASP A 1 195 ? 37.343 8.076 -17.440 1.00 90.12 195 ASP A O 1
ATOM 1495 N N . ASP A 1 196 ? 38.847 9.257 -18.592 1.00 84.75 196 ASP A N 1
ATOM 1496 C CA . ASP A 1 196 ? 38.326 8.831 -19.890 1.00 84.75 196 ASP A CA 1
ATOM 1497 C C . ASP A 1 196 ? 38.526 7.324 -20.146 1.00 84.75 196 ASP A C 1
ATOM 1499 O O . ASP A 1 196 ? 37.774 6.750 -20.937 1.00 84.75 196 ASP A O 1
ATOM 1503 N N . ASP A 1 197 ? 39.486 6.682 -19.478 1.00 84.56 197 ASP A N 1
ATOM 1504 C CA . ASP A 1 197 ? 39.724 5.238 -19.583 1.00 84.56 197 ASP A CA 1
ATOM 1505 C C . ASP A 1 197 ? 38.740 4.434 -18.707 1.00 84.56 197 ASP A C 1
ATOM 1507 O O . ASP A 1 197 ? 38.292 3.368 -19.124 1.00 84.56 197 ASP A O 1
ATOM 1511 N N . GLY A 1 198 ? 38.338 4.954 -17.538 1.00 86.94 198 GLY A N 1
ATOM 1512 C CA . GLY A 1 198 ? 37.339 4.342 -16.652 1.00 86.94 198 GLY A CA 1
ATOM 1513 C C . GLY A 1 198 ? 35.885 4.743 -16.935 1.00 86.94 198 GLY A C 1
ATOM 1514 O O . GLY A 1 198 ? 34.966 4.230 -16.294 1.00 86.94 198 GLY A O 1
ATOM 1515 N N . PHE A 1 199 ? 35.642 5.660 -17.879 1.00 90.81 199 PHE A N 1
ATOM 1516 C CA . PHE A 1 199 ? 34.294 6.172 -18.147 1.00 90.81 199 PHE A CA 1
ATOM 1517 C C . PHE A 1 199 ? 33.343 5.097 -18.694 1.00 90.81 199 PHE A C 1
ATOM 1519 O O . PHE A 1 199 ? 32.155 5.133 -18.397 1.00 90.81 199 PHE A O 1
ATOM 1526 N N . ASP A 1 200 ? 33.840 4.127 -19.464 1.00 88.69 200 ASP A N 1
ATOM 1527 C CA . ASP A 1 200 ? 33.005 3.057 -20.032 1.00 88.69 200 ASP A CA 1
ATOM 1528 C C . ASP A 1 200 ? 32.472 2.120 -18.937 1.00 88.69 200 ASP A C 1
ATOM 1530 O O . ASP A 1 200 ? 31.276 1.822 -18.900 1.00 88.69 200 ASP A O 1
ATOM 1534 N N . ASP A 1 201 ? 33.336 1.729 -17.997 1.00 89.00 201 ASP A N 1
ATOM 1535 C CA . ASP A 1 201 ? 32.957 0.929 -16.826 1.00 89.00 201 ASP A CA 1
ATOM 1536 C C . ASP A 1 201 ? 31.976 1.694 -15.928 1.00 89.00 201 ASP A C 1
ATOM 1538 O O . ASP A 1 201 ? 31.013 1.130 -15.404 1.00 89.00 201 ASP A O 1
ATOM 1542 N N . PHE A 1 202 ? 32.178 3.006 -15.794 1.00 92.06 202 PHE A N 1
ATOM 1543 C CA . PHE A 1 202 ? 31.237 3.879 -15.109 1.00 92.06 202 PHE A CA 1
ATOM 1544 C C . PHE A 1 202 ? 29.851 3.865 -15.772 1.00 92.06 202 PHE A C 1
ATOM 1546 O O . PHE A 1 202 ? 28.846 3.707 -15.080 1.00 92.06 202 PHE A O 1
ATOM 1553 N N . LEU A 1 203 ? 29.768 3.977 -17.100 1.00 92.06 203 LEU A N 1
ATOM 1554 C CA . LEU A 1 203 ? 28.478 3.947 -17.793 1.00 92.06 203 LEU A CA 1
ATOM 1555 C C . LEU A 1 203 ?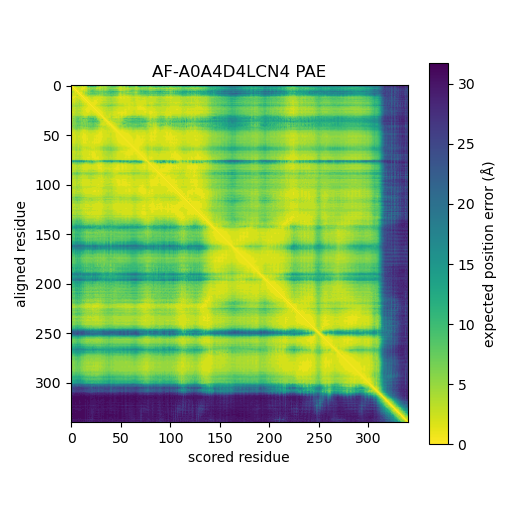 27.771 2.598 -17.672 1.00 92.06 203 LEU A C 1
ATOM 1557 O O . LEU A 1 203 ? 26.544 2.580 -17.615 1.00 92.06 203 LEU A O 1
ATOM 1561 N N . LEU A 1 204 ? 28.510 1.490 -17.565 1.00 89.44 204 LEU A N 1
ATOM 1562 C CA . LEU A 1 204 ? 27.917 0.183 -17.277 1.00 89.44 204 LEU A CA 1
ATOM 1563 C C . LEU A 1 204 ? 27.213 0.171 -15.912 1.00 89.44 204 LEU A C 1
ATOM 1565 O O . LEU A 1 204 ? 26.114 -0.368 -15.783 1.00 89.44 204 LEU A O 1
ATOM 1569 N N . HIS A 1 205 ? 27.819 0.803 -14.902 1.00 90.12 205 HIS A N 1
ATOM 1570 C CA . HIS A 1 205 ? 27.189 0.971 -13.594 1.00 90.12 205 HIS A CA 1
ATOM 1571 C C . HIS A 1 205 ? 25.930 1.849 -13.672 1.00 90.12 205 HIS A C 1
ATOM 1573 O O . HIS A 1 205 ? 24.898 1.491 -13.102 1.00 90.12 205 HIS A O 1
ATOM 1579 N N . VAL A 1 206 ? 25.989 2.959 -14.418 1.00 92.00 206 VAL A N 1
ATOM 1580 C CA . VAL A 1 206 ? 24.841 3.858 -14.617 1.00 92.00 206 VAL A CA 1
ATOM 1581 C C . VAL A 1 206 ? 23.692 3.160 -15.348 1.00 92.00 206 VAL A C 1
ATOM 1583 O O . VAL A 1 206 ? 22.547 3.314 -14.932 1.00 92.00 206 VAL A O 1
ATOM 1586 N N . ASP A 1 207 ? 23.963 2.383 -16.402 1.00 89.38 207 ASP A N 1
ATOM 1587 C CA . ASP A 1 207 ? 22.921 1.658 -17.145 1.00 89.38 207 ASP A CA 1
ATOM 1588 C C . ASP A 1 207 ? 22.221 0.614 -16.260 1.00 89.38 207 ASP A C 1
ATOM 1590 O O . ASP A 1 207 ? 20.993 0.530 -16.262 1.00 89.38 207 ASP A O 1
ATOM 1594 N N . GLY A 1 208 ? 22.981 -0.107 -15.426 1.00 89.12 208 GLY A N 1
ATOM 1595 C CA . GLY A 1 208 ? 22.421 -1.026 -14.431 1.00 89.12 208 GLY A CA 1
ATOM 1596 C C . GLY A 1 208 ? 21.518 -0.317 -13.417 1.00 89.12 208 GLY A C 1
ATOM 1597 O O . GLY A 1 208 ? 20.377 -0.729 -13.209 1.00 89.12 208 GLY A O 1
ATOM 1598 N N . TRP A 1 209 ? 21.987 0.796 -12.846 1.00 91.25 209 TRP A N 1
ATOM 1599 C CA . TRP A 1 209 ? 21.198 1.606 -11.912 1.00 91.25 209 TRP A CA 1
ATOM 1600 C C . TRP A 1 209 ? 19.914 2.154 -12.556 1.00 91.25 209 TRP A C 1
ATOM 1602 O O . TRP A 1 209 ? 18.833 2.053 -11.973 1.00 91.25 209 TRP A O 1
ATOM 1612 N N . LEU A 1 210 ? 20.000 2.677 -13.784 1.00 90.62 210 LEU A N 1
ATOM 1613 C CA . LEU A 1 210 ? 18.836 3.152 -14.537 1.00 90.62 210 LEU A CA 1
ATOM 1614 C C . LEU A 1 210 ? 17.836 2.027 -14.796 1.00 90.62 210 LEU A C 1
ATOM 1616 O O . LEU A 1 210 ? 16.634 2.235 -14.634 1.00 90.62 210 LEU A O 1
ATOM 1620 N N . CYS A 1 211 ? 18.320 0.840 -15.170 1.00 89.00 211 CYS A N 1
ATOM 1621 C CA . CYS A 1 211 ? 17.476 -0.328 -15.381 1.00 89.00 211 CYS A CA 1
ATOM 1622 C C . CYS A 1 211 ? 16.703 -0.692 -14.104 1.00 89.00 211 CYS A C 1
ATOM 1624 O O . CYS A 1 211 ? 15.489 -0.892 -14.167 1.00 89.00 211 CYS A O 1
ATOM 1626 N N . GLU A 1 212 ? 17.363 -0.714 -12.943 1.00 88.81 212 GLU A N 1
ATOM 1627 C CA . GLU A 1 212 ? 16.719 -1.008 -11.656 1.00 88.81 212 GLU A CA 1
ATOM 1628 C C . GLU A 1 212 ? 15.668 0.041 -11.267 1.00 88.81 212 GLU A C 1
ATOM 1630 O O . GLU A 1 212 ? 14.533 -0.311 -10.930 1.00 88.81 212 GLU A O 1
ATOM 1635 N N . VAL A 1 213 ? 16.017 1.330 -11.338 1.00 90.62 213 VAL A N 1
ATOM 1636 C CA . VAL A 1 213 ? 15.114 2.429 -10.960 1.00 90.62 213 VAL A CA 1
ATOM 1637 C C . VAL A 1 213 ? 13.890 2.467 -11.868 1.00 90.62 213 VAL A C 1
ATOM 1639 O O . VAL A 1 213 ? 12.763 2.519 -11.373 1.00 90.62 213 VAL A O 1
ATOM 1642 N N . LYS A 1 214 ? 14.097 2.379 -13.185 1.00 90.94 214 LYS A N 1
ATOM 1643 C CA . LYS A 1 214 ? 13.026 2.348 -14.185 1.00 90.94 214 LYS A CA 1
ATOM 1644 C C . LYS A 1 214 ? 12.114 1.144 -13.987 1.00 90.94 214 LYS A C 1
ATOM 1646 O O . LYS A 1 214 ? 10.901 1.245 -14.158 1.00 90.94 214 LYS A O 1
ATOM 1651 N N . ASP A 1 215 ? 12.681 -0.021 -13.672 1.00 91.19 215 ASP A N 1
ATOM 1652 C CA . ASP A 1 215 ? 11.920 -1.265 -13.586 1.00 91.19 215 ASP A CA 1
ATOM 1653 C C . ASP A 1 215 ? 11.201 -1.482 -12.251 1.00 91.19 215 ASP A C 1
ATOM 1655 O O . ASP A 1 215 ? 10.281 -2.305 -12.180 1.00 91.19 215 ASP A O 1
ATOM 1659 N N . ALA A 1 216 ? 11.527 -0.704 -11.218 1.00 92.31 216 ALA A N 1
ATOM 1660 C CA . ALA A 1 216 ? 10.899 -0.797 -9.907 1.00 92.31 216 ALA A CA 1
ATOM 1661 C C . ALA A 1 216 ? 9.359 -0.751 -9.972 1.00 92.31 216 ALA A C 1
ATOM 1663 O O . ALA A 1 216 ? 8.752 -0.016 -10.754 1.00 92.31 216 ALA A O 1
ATOM 1664 N N . GLN A 1 217 ? 8.708 -1.554 -9.125 1.00 93.25 217 GLN A N 1
ATOM 1665 C CA . GLN A 1 217 ? 7.255 -1.527 -8.957 1.00 93.25 217 GLN A CA 1
ATOM 1666 C C . GLN A 1 217 ? 6.869 -0.526 -7.874 1.00 93.25 217 GLN A C 1
ATOM 1668 O O . GLN A 1 217 ? 7.215 -0.691 -6.703 1.00 93.25 217 GLN A O 1
ATOM 1673 N N . ILE A 1 218 ? 6.108 0.490 -8.266 1.00 94.38 218 ILE A N 1
ATOM 1674 C CA . ILE A 1 218 ? 5.622 1.552 -7.389 1.00 94.38 218 ILE A CA 1
ATOM 1675 C C . ILE A 1 218 ? 4.099 1.511 -7.289 1.00 94.38 218 ILE A C 1
ATOM 1677 O O . ILE A 1 218 ? 3.418 0.873 -8.090 1.00 94.38 218 ILE A O 1
ATOM 1681 N N . ARG A 1 219 ? 3.556 2.189 -6.278 1.00 94.12 219 ARG A N 1
ATOM 1682 C CA . ARG A 1 219 ? 2.107 2.361 -6.126 1.00 94.12 219 ARG A CA 1
ATOM 1683 C C . ARG A 1 219 ? 1.656 3.506 -7.028 1.00 94.12 219 ARG A C 1
ATOM 1685 O O . ARG A 1 219 ? 2.195 4.602 -6.910 1.00 94.12 219 ARG A O 1
ATOM 1692 N N . ASP A 1 220 ? 0.640 3.265 -7.842 1.00 93.06 220 ASP A N 1
ATOM 1693 C CA . ASP A 1 220 ? 0.045 4.232 -8.770 1.00 93.06 220 ASP A CA 1
ATOM 1694 C C . ASP A 1 220 ? -1.367 4.619 -8.303 1.00 93.06 220 ASP A C 1
ATOM 1696 O O . ASP A 1 220 ? -2.377 4.379 -8.957 1.00 93.06 220 ASP A O 1
ATOM 1700 N N . GLY A 1 221 ? -1.446 5.126 -7.069 1.00 93.38 221 GLY A N 1
ATOM 1701 C CA . GLY A 1 221 ? -2.697 5.525 -6.424 1.00 93.38 221 GLY A CA 1
ATOM 1702 C C . GLY A 1 221 ? -2.962 4.827 -5.090 1.00 93.38 221 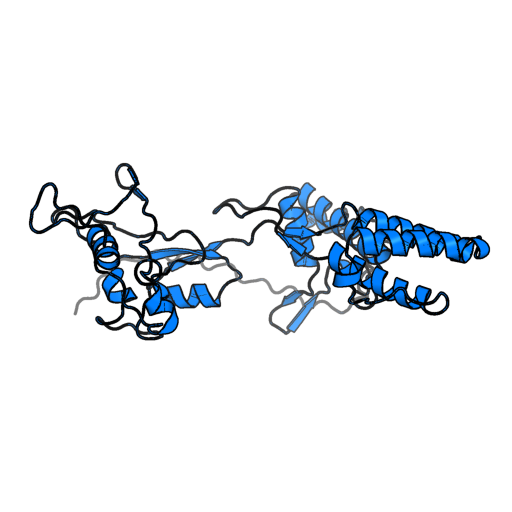GLY A C 1
ATOM 1703 O O . GLY A 1 221 ? -2.050 4.374 -4.396 1.00 93.38 221 GLY A O 1
ATOM 1704 N N . LEU A 1 222 ? -4.240 4.783 -4.701 1.00 95.25 222 LEU A N 1
ATOM 1705 C CA . LEU A 1 222 ? -4.720 4.220 -3.437 1.00 95.25 222 LEU A CA 1
ATOM 1706 C C . LEU A 1 222 ? -5.850 3.220 -3.685 1.00 95.25 222 LEU A C 1
ATOM 1708 O O . LEU A 1 222 ? -6.632 3.359 -4.621 1.00 95.25 222 LEU A O 1
ATOM 1712 N N . HIS A 1 223 ? -5.962 2.223 -2.810 1.00 95.50 223 HIS A N 1
ATOM 1713 C CA . HIS A 1 223 ? -7.065 1.270 -2.857 1.00 95.50 223 HIS A CA 1
ATOM 1714 C C . HIS A 1 223 ? -8.375 1.891 -2.341 1.00 95.50 223 HIS A C 1
ATOM 1716 O O . HIS A 1 223 ? -8.378 2.610 -1.340 1.00 95.50 223 HIS A O 1
ATOM 1722 N N . VAL A 1 224 ? -9.496 1.536 -2.974 1.00 95.75 224 VAL A N 1
ATOM 1723 C CA . VAL A 1 224 ? -10.853 1.820 -2.491 1.00 95.75 224 VAL A CA 1
ATOM 1724 C C . VAL A 1 224 ? -11.515 0.505 -2.089 1.00 95.75 224 VAL A C 1
ATOM 1726 O O . VAL A 1 224 ? -11.679 -0.393 -2.913 1.00 95.75 224 VAL A O 1
ATOM 1729 N N . LEU A 1 225 ? -11.914 0.394 -0.819 1.00 95.88 225 LEU A N 1
ATOM 1730 C CA . LEU A 1 225 ? -12.477 -0.841 -0.273 1.00 95.88 225 LEU A CA 1
ATOM 1731 C C . LEU A 1 225 ? -13.712 -1.294 -1.067 1.00 95.88 225 LEU A C 1
ATOM 1733 O O . LEU A 1 225 ? -14.679 -0.549 -1.214 1.00 95.88 225 LEU A O 1
ATOM 1737 N N . GLY A 1 226 ? -13.681 -2.536 -1.553 1.00 94.88 226 GLY A N 1
ATOM 1738 C CA . GLY A 1 226 ? -14.756 -3.126 -2.357 1.00 94.88 226 GLY A CA 1
ATOM 1739 C C . GLY A 1 226 ? -14.675 -2.832 -3.860 1.00 94.88 226 GLY A C 1
ATOM 1740 O O . GLY A 1 226 ? -15.467 -3.395 -4.614 1.00 94.88 226 GLY A O 1
ATOM 1741 N N . ALA A 1 227 ? -13.716 -2.019 -4.313 1.00 95.62 227 ALA A N 1
ATOM 1742 C CA . ALA A 1 227 ? -13.442 -1.794 -5.728 1.00 95.62 227 ALA A CA 1
ATOM 1743 C C . ALA A 1 227 ? -12.225 -2.621 -6.170 1.00 95.62 227 ALA A C 1
ATOM 1745 O O . ALA A 1 227 ? -11.089 -2.351 -5.775 1.00 95.62 227 ALA A O 1
ATOM 1746 N N . ALA A 1 228 ? -12.462 -3.650 -6.985 1.00 94.25 228 ALA A N 1
ATOM 1747 C CA . ALA A 1 228 ? -11.379 -4.355 -7.664 1.00 94.25 228 ALA A CA 1
ATOM 1748 C C . ALA A 1 228 ? -10.813 -3.474 -8.795 1.00 94.25 228 ALA A C 1
ATOM 1750 O O . ALA A 1 228 ? -11.600 -2.786 -9.453 1.00 94.25 228 ALA A O 1
ATOM 1751 N N . PRO A 1 229 ? -9.492 -3.506 -9.057 1.00 95.38 229 PRO A N 1
ATOM 1752 C CA . PRO A 1 229 ? -8.911 -2.767 -10.172 1.00 95.38 229 PRO A CA 1
ATOM 1753 C C . PRO A 1 229 ? -9.500 -3.262 -11.499 1.00 95.38 229 PRO A C 1
ATOM 1755 O O . PRO A 1 229 ? -9.845 -4.441 -11.652 1.00 95.38 229 PRO A O 1
ATOM 1758 N N . THR A 1 230 ? -9.607 -2.359 -12.471 1.00 95.06 230 THR A N 1
ATOM 1759 C CA . THR A 1 230 ? -10.132 -2.654 -13.814 1.00 95.06 230 THR A CA 1
ATOM 1760 C C . THR A 1 230 ? -9.296 -1.957 -14.882 1.00 95.06 230 THR A C 1
ATOM 1762 O O . THR A 1 230 ? -8.617 -0.974 -14.586 1.00 95.06 230 THR A O 1
ATOM 1765 N N . GLY A 1 231 ? -9.319 -2.465 -16.118 1.00 95.56 231 GLY A N 1
ATOM 1766 C CA . GLY A 1 231 ? -8.608 -1.846 -17.231 1.00 95.56 231 GLY A CA 1
ATOM 1767 C C . GLY A 1 231 ? -7.097 -1.755 -16.967 1.00 95.56 231 GLY A C 1
ATOM 1768 O O . GLY A 1 231 ? -6.511 -2.732 -16.488 1.00 95.56 231 GLY A O 1
ATOM 1769 N N . PRO A 1 232 ? -6.458 -0.598 -17.235 1.00 95.38 232 PRO A N 1
ATOM 1770 C CA . PRO A 1 232 ? -5.010 -0.429 -17.089 1.00 95.38 232 PRO A CA 1
ATOM 1771 C C . PRO A 1 232 ? -4.467 -0.772 -15.695 1.00 95.38 232 PRO A C 1
ATOM 1773 O O . PRO A 1 232 ? -3.421 -1.409 -15.592 1.00 95.38 232 PRO A O 1
ATOM 1776 N N . GLU A 1 233 ? -5.189 -0.431 -14.623 1.00 95.75 233 GLU A N 1
ATOM 1777 C CA . GLU A 1 233 ? -4.763 -0.729 -13.246 1.00 95.75 233 GLU A CA 1
ATOM 1778 C C . GLU A 1 233 ? -4.684 -2.237 -12.988 1.00 95.75 233 GLU A C 1
ATOM 1780 O O . GLU A 1 233 ? -3.759 -2.721 -12.334 1.00 95.75 233 GLU A O 1
ATOM 1785 N N . ARG A 1 234 ? -5.648 -3.005 -13.520 1.00 96.81 234 ARG A N 1
ATOM 1786 C CA . ARG A 1 234 ? -5.654 -4.466 -13.376 1.00 96.81 234 ARG A CA 1
ATOM 1787 C C . ARG A 1 234 ? -4.549 -5.099 -14.204 1.00 96.81 234 ARG A C 1
ATOM 1789 O O . ARG A 1 234 ? -3.886 -6.006 -13.711 1.00 96.81 234 ARG A O 1
ATOM 1796 N N . VAL A 1 235 ? -4.331 -4.608 -15.423 1.00 97.25 235 VAL A N 1
ATOM 1797 C CA . VAL A 1 235 ? -3.228 -5.050 -16.288 1.00 97.25 235 VAL A CA 1
ATOM 1798 C C . VAL A 1 235 ? -1.889 -4.835 -15.589 1.00 97.25 235 VAL A C 1
ATOM 1800 O O . VAL A 1 235 ? -1.117 -5.782 -15.459 1.00 97.25 235 VAL A O 1
ATOM 1803 N N . ASN A 1 236 ? -1.638 -3.632 -15.069 1.00 96.50 236 ASN A N 1
ATOM 1804 C CA . ASN A 1 236 ? -0.389 -3.324 -14.377 1.00 96.50 236 ASN A CA 1
ATOM 1805 C C . ASN A 1 236 ? -0.213 -4.162 -13.101 1.00 96.50 236 ASN A C 1
ATOM 1807 O O . ASN A 1 236 ? 0.862 -4.717 -12.877 1.00 96.50 236 ASN A O 1
ATOM 1811 N N . LEU A 1 237 ? -1.270 -4.341 -12.301 1.00 96.50 237 LEU A N 1
ATOM 1812 C CA . LEU A 1 237 ? -1.197 -5.186 -11.109 1.00 96.50 237 LEU A CA 1
ATOM 1813 C C . LEU A 1 237 ? -0.907 -6.654 -11.458 1.00 96.50 237 LEU A C 1
ATOM 1815 O O . LEU A 1 237 ? -0.109 -7.299 -10.780 1.00 96.50 237 LEU A O 1
ATOM 1819 N N . VAL A 1 238 ? -1.529 -7.196 -12.509 1.00 96.69 238 VAL A N 1
ATOM 1820 C CA . VAL A 1 238 ? -1.257 -8.574 -12.937 1.00 96.69 238 VAL A CA 1
ATOM 1821 C C . VAL A 1 238 ? 0.160 -8.709 -13.493 1.00 96.69 238 VAL A C 1
ATOM 1823 O O . VAL A 1 238 ? 0.820 -9.695 -13.179 1.00 96.69 238 VAL A O 1
ATOM 1826 N N . LEU A 1 239 ? 0.670 -7.723 -14.237 1.00 96.12 239 LEU A N 1
ATOM 1827 C CA . LEU A 1 239 ? 2.076 -7.698 -14.660 1.00 96.12 239 LEU A CA 1
ATOM 1828 C C . LEU A 1 239 ? 3.027 -7.736 -13.459 1.00 96.12 239 LEU A C 1
ATOM 1830 O O . LEU A 1 239 ? 3.942 -8.559 -13.435 1.00 96.12 239 LEU A O 1
ATOM 1834 N N . ALA A 1 240 ? 2.764 -6.920 -12.435 1.00 95.31 240 ALA A N 1
ATOM 1835 C CA . ALA A 1 240 ? 3.549 -6.900 -11.203 1.00 95.31 240 ALA A CA 1
ATOM 1836 C C . ALA A 1 240 ? 3.556 -8.272 -10.506 1.00 95.31 240 ALA A C 1
ATOM 1838 O O . ALA A 1 240 ? 4.612 -8.767 -10.113 1.00 95.31 240 ALA A O 1
ATOM 1839 N N . ILE A 1 241 ? 2.386 -8.917 -10.397 1.00 95.00 241 ILE A N 1
ATOM 1840 C CA . ILE A 1 241 ? 2.253 -10.259 -9.812 1.00 95.00 241 ILE A CA 1
ATOM 1841 C C . ILE A 1 241 ? 3.033 -11.285 -10.636 1.00 95.00 241 ILE A C 1
ATOM 1843 O O . ILE A 1 241 ? 3.792 -12.072 -10.073 1.00 95.00 241 ILE A O 1
ATOM 1847 N N . LEU A 1 242 ? 2.851 -11.284 -11.959 1.00 95.12 242 LEU A N 1
ATOM 1848 C CA . LEU A 1 242 ? 3.416 -12.290 -12.855 1.00 95.12 242 LEU A CA 1
ATOM 1849 C C . LEU A 1 242 ? 4.917 -12.123 -13.096 1.00 95.12 242 LEU A C 1
ATOM 1851 O O . LEU A 1 242 ? 5.533 -13.063 -13.587 1.00 95.12 242 LEU A O 1
ATOM 1855 N N . ARG A 1 243 ? 5.529 -10.985 -12.749 1.00 93.31 243 ARG A N 1
ATOM 1856 C CA . ARG A 1 243 ? 6.989 -10.823 -12.819 1.00 93.31 243 ARG A CA 1
ATOM 1857 C C . ARG A 1 243 ? 7.716 -11.764 -11.857 1.00 93.31 243 ARG A C 1
ATOM 1859 O O . ARG A 1 243 ? 8.762 -12.307 -12.196 1.00 93.31 243 ARG A O 1
ATOM 1866 N N . ALA A 1 244 ? 7.147 -12.003 -10.677 1.00 92.38 244 ALA A N 1
ATOM 1867 C CA . ALA A 1 244 ? 7.735 -12.907 -9.699 1.00 92.38 244 ALA A CA 1
ATOM 1868 C C . ALA A 1 244 ? 7.606 -14.380 -10.124 1.00 92.38 244 ALA A C 1
ATOM 1870 O O . ALA A 1 244 ? 6.629 -14.787 -10.758 1.00 92.38 244 ALA A O 1
ATOM 1871 N N . ARG A 1 245 ? 8.559 -15.213 -9.691 1.00 91.94 245 ARG A N 1
ATOM 1872 C CA . ARG A 1 245 ? 8.410 -16.673 -9.748 1.00 91.94 245 ARG A CA 1
ATOM 1873 C C . ARG A 1 245 ? 7.303 -17.123 -8.798 1.00 91.94 245 ARG A C 1
A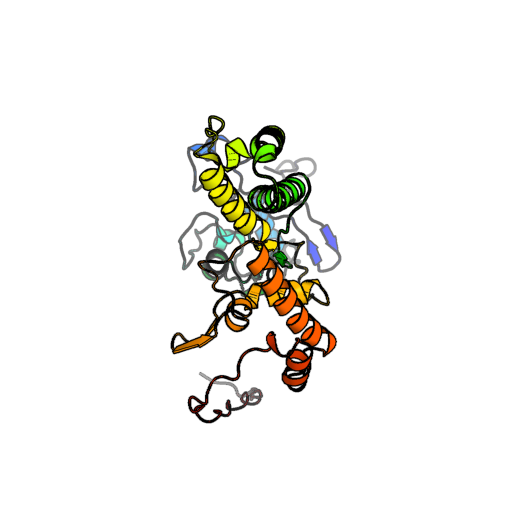TOM 1875 O O . ARG A 1 245 ? 7.261 -16.731 -7.634 1.00 91.94 245 ARG A O 1
ATOM 1882 N N . GLN A 1 246 ? 6.431 -17.990 -9.290 1.00 89.75 246 GLN A N 1
ATOM 1883 C CA . GLN A 1 246 ? 5.218 -18.411 -8.600 1.00 89.75 246 GLN A CA 1
ATOM 1884 C C . GLN A 1 246 ? 5.420 -19.787 -7.949 1.00 89.75 246 GLN A C 1
ATOM 1886 O O . GLN A 1 246 ? 5.537 -20.787 -8.657 1.00 89.75 246 GLN A O 1
ATOM 1891 N N . ILE A 1 247 ? 5.489 -19.853 -6.612 1.00 86.88 247 ILE A N 1
ATOM 1892 C CA . ILE A 1 247 ? 5.840 -21.076 -5.855 1.00 86.88 247 ILE A CA 1
ATOM 1893 C C . ILE A 1 247 ? 4.613 -21.694 -5.185 1.00 86.88 247 ILE A C 1
ATOM 1895 O O . ILE A 1 247 ? 4.178 -21.254 -4.119 1.00 86.88 247 ILE A O 1
ATOM 1899 N N . TRP A 1 248 ? 4.054 -22.753 -5.770 1.00 79.44 248 TRP A N 1
ATOM 1900 C CA . TRP A 1 248 ? 2.832 -23.394 -5.280 1.00 79.44 248 TRP A CA 1
ATOM 1901 C C . TRP A 1 248 ? 3.151 -24.527 -4.307 1.00 79.44 248 TRP A C 1
ATOM 1903 O O . TRP A 1 248 ? 3.753 -25.542 -4.666 1.00 79.44 248 TRP A O 1
ATOM 1913 N N . GLY A 1 249 ? 2.752 -24.342 -3.043 1.00 73.12 249 GLY A N 1
ATOM 1914 C CA . GLY A 1 249 ? 2.889 -25.352 -1.988 1.00 73.12 249 GLY A CA 1
ATOM 1915 C C . GLY A 1 249 ? 4.325 -25.840 -1.761 1.00 73.12 249 GLY A C 1
ATOM 1916 O O . GLY A 1 249 ? 4.506 -26.965 -1.307 1.00 73.12 249 GLY A O 1
ATOM 1917 N N . GLY A 1 250 ? 5.334 -25.048 -2.148 1.00 75.00 250 GLY A N 1
ATOM 1918 C CA . GLY A 1 250 ? 6.755 -25.404 -2.057 1.00 75.00 250 GLY A CA 1
ATOM 1919 C C . GLY A 1 250 ? 7.208 -26.557 -2.963 1.00 75.00 250 GLY A C 1
ATOM 1920 O O . GLY A 1 250 ? 8.331 -27.025 -2.815 1.00 75.00 250 GLY A O 1
ATOM 1921 N N . THR A 1 251 ? 6.358 -27.038 -3.877 1.00 75.25 251 THR A N 1
ATOM 1922 C CA . THR A 1 251 ? 6.628 -28.246 -4.688 1.00 75.25 251 THR A CA 1
ATOM 1923 C C . THR A 1 251 ? 6.668 -27.985 -6.186 1.00 75.25 251 THR A C 1
ATOM 1925 O O . THR A 1 251 ? 7.245 -28.770 -6.932 1.00 75.25 251 THR A O 1
ATOM 1928 N N . SER A 1 252 ? 6.056 -26.900 -6.653 1.00 78.88 252 SER A N 1
ATOM 1929 C CA . SER A 1 252 ? 6.068 -26.499 -8.059 1.00 78.88 252 SER A CA 1
ATOM 1930 C C . SER A 1 252 ? 6.368 -25.014 -8.150 1.00 78.88 252 SER A C 1
ATOM 1932 O O . SER A 1 252 ? 5.777 -24.225 -7.416 1.00 78.88 252 SER A O 1
ATOM 1934 N N . ALA A 1 253 ? 7.287 -24.645 -9.037 1.00 86.50 253 ALA A N 1
ATOM 1935 C CA . ALA A 1 253 ? 7.607 -23.260 -9.335 1.00 86.50 253 ALA A CA 1
ATOM 1936 C C . ALA A 1 253 ? 7.349 -23.006 -10.819 1.00 86.50 253 ALA A C 1
ATOM 1938 O O . ALA A 1 253 ? 7.852 -23.745 -11.666 1.00 86.50 253 ALA A O 1
ATOM 1939 N N . LEU A 1 254 ? 6.558 -21.981 -11.121 1.00 89.25 254 LEU A N 1
ATOM 1940 C CA . LEU A 1 254 ? 6.466 -21.439 -12.471 1.00 89.25 254 LEU A CA 1
ATOM 1941 C C . LEU A 1 254 ? 7.396 -20.223 -12.572 1.00 89.25 254 LEU A C 1
ATOM 1943 O O . LEU A 1 254 ? 7.461 -19.439 -11.616 1.00 89.25 254 LEU A O 1
ATOM 1947 N N . PRO A 1 255 ? 8.123 -20.072 -13.693 1.00 91.88 255 PRO A N 1
ATOM 1948 C CA . PRO A 1 255 ? 8.919 -18.876 -13.934 1.00 91.88 255 PRO A CA 1
ATOM 1949 C C . PRO A 1 255 ? 8.023 -17.634 -13.944 1.00 91.88 255 PRO A C 1
ATOM 1951 O O . PRO A 1 255 ? 6.816 -17.728 -14.192 1.00 91.88 255 PRO A O 1
ATOM 1954 N N . GLY A 1 256 ? 8.623 -16.471 -13.696 1.00 94.00 256 GLY A N 1
ATOM 1955 C CA . GLY A 1 256 ? 7.947 -15.204 -13.968 1.00 94.00 256 GLY A CA 1
ATOM 1956 C C . GLY A 1 256 ? 7.604 -15.085 -15.458 1.00 94.00 256 GLY A C 1
ATOM 1957 O O . GLY A 1 256 ? 8.212 -15.745 -16.300 1.00 94.00 256 GLY A O 1
ATOM 1958 N N . LEU A 1 257 ? 6.634 -14.247 -15.817 1.00 94.12 257 LEU A N 1
ATOM 1959 C CA . LEU A 1 257 ? 6.178 -14.107 -17.200 1.00 94.12 257 LEU A CA 1
ATOM 1960 C C . LEU A 1 257 ? 7.306 -13.646 -18.129 1.00 94.12 257 LEU A C 1
ATOM 1962 O O . LEU A 1 257 ? 7.453 -14.198 -19.214 1.00 94.12 257 LEU A O 1
ATOM 1966 N N . ARG A 1 258 ? 8.144 -12.698 -17.702 1.00 93.62 258 ARG A N 1
ATOM 1967 C CA . ARG A 1 258 ? 9.302 -12.249 -18.491 1.00 93.62 258 ARG A CA 1
ATOM 1968 C C . ARG A 1 258 ? 10.349 -13.352 -18.668 1.00 93.62 258 ARG A C 1
ATOM 1970 O O . ARG A 1 258 ? 10.819 -13.572 -19.781 1.00 93.62 258 ARG A O 1
ATOM 1977 N N . GLU A 1 259 ? 10.628 -14.118 -17.614 1.00 92.94 259 GLU A N 1
ATOM 1978 C CA . GLU A 1 259 ? 11.499 -15.301 -17.678 1.00 92.94 259 GLU A CA 1
ATOM 1979 C C . GLU A 1 259 ? 10.933 -16.362 -18.640 1.00 92.94 259 GLU A C 1
ATOM 1981 O O . GLU A 1 259 ? 11.647 -16.887 -19.494 1.00 92.94 259 GLU A O 1
ATOM 1986 N N . ALA A 1 260 ? 9.623 -16.620 -18.592 1.00 91.75 260 ALA A N 1
ATOM 1987 C CA . ALA A 1 260 ? 8.940 -17.513 -19.530 1.00 91.75 260 ALA A CA 1
ATOM 1988 C C . ALA A 1 260 ? 9.000 -17.013 -20.988 1.00 91.75 260 ALA A C 1
ATOM 1990 O O . ALA A 1 260 ? 8.934 -17.813 -21.925 1.00 91.75 260 ALA A O 1
ATOM 1991 N N . LEU A 1 261 ? 9.134 -15.698 -21.182 1.00 91.00 261 LEU A N 1
ATOM 1992 C CA . LEU A 1 261 ? 9.313 -15.041 -22.478 1.00 91.00 261 LEU A CA 1
ATOM 1993 C C . LEU A 1 261 ? 10.780 -14.987 -22.939 1.00 91.00 261 LEU A C 1
ATOM 1995 O O . LEU A 1 261 ? 11.030 -14.554 -24.071 1.00 91.00 261 LEU A O 1
ATOM 1999 N N . GLY A 1 262 ? 11.711 -15.485 -22.119 1.00 90.00 262 GLY A N 1
ATOM 2000 C CA . GLY A 1 262 ? 13.124 -15.658 -22.446 1.00 90.00 262 GLY A CA 1
ATOM 2001 C C . GLY A 1 262 ? 14.074 -14.628 -21.834 1.00 90.00 262 GLY A C 1
ATOM 2002 O O . GLY A 1 262 ? 15.247 -14.650 -22.193 1.00 90.00 262 GLY A O 1
ATOM 2003 N N . LEU A 1 263 ? 13.603 -13.744 -20.946 1.00 91.56 263 LEU A N 1
ATOM 2004 C CA . LEU A 1 263 ? 14.473 -12.801 -20.240 1.00 91.56 263 LEU A CA 1
ATOM 2005 C C . LEU A 1 263 ? 15.258 -13.517 -19.130 1.00 91.56 263 LEU A C 1
ATOM 2007 O O . LEU A 1 263 ? 14.664 -14.149 -18.257 1.00 91.56 263 LEU A O 1
ATOM 2011 N N . ASP A 1 264 ? 16.582 -13.378 -19.130 1.00 90.06 264 ASP A N 1
ATOM 2012 C CA . ASP A 1 264 ? 17.398 -13.668 -17.950 1.00 90.06 264 ASP A CA 1
ATOM 2013 C C . ASP A 1 264 ? 17.404 -12.436 -17.040 1.00 90.06 264 ASP A C 1
ATOM 2015 O O . ASP A 1 264 ? 18.142 -11.485 -17.279 1.00 90.06 264 ASP A O 1
ATOM 2019 N N . GLU A 1 265 ? 16.569 -12.453 -15.999 1.00 84.88 265 GLU A N 1
ATOM 2020 C CA . GLU A 1 265 ? 16.441 -11.349 -15.033 1.00 84.88 265 GLU A CA 1
ATOM 2021 C C . GLU A 1 265 ? 17.776 -11.007 -14.337 1.00 84.88 265 GLU A C 1
ATOM 2023 O O . GLU A 1 265 ? 17.946 -9.891 -13.864 1.00 84.88 265 GLU A O 1
ATOM 2028 N N . SER A 1 266 ? 18.744 -11.935 -14.276 1.00 84.31 266 SER A N 1
ATOM 2029 C CA . SER A 1 266 ? 20.048 -11.688 -13.634 1.00 84.31 266 SER A CA 1
ATOM 2030 C C . SER A 1 266 ? 21.057 -10.955 -14.519 1.00 84.31 266 SER A C 1
ATOM 2032 O O . SER A 1 266 ? 22.057 -10.441 -14.021 1.00 84.31 266 SER A O 1
ATOM 2034 N N . ALA A 1 267 ? 20.789 -10.909 -15.822 1.00 83.50 267 ALA A N 1
ATOM 2035 C CA . ALA A 1 267 ? 21.634 -10.288 -16.835 1.00 83.50 267 ALA A CA 1
ATOM 2036 C C . ALA A 1 267 ? 20.825 -9.345 -17.742 1.00 83.50 267 ALA A C 1
ATOM 2038 O O . ALA A 1 267 ? 21.221 -9.073 -18.878 1.00 83.50 267 ALA A O 1
ATOM 2039 N N . ALA A 1 268 ? 19.665 -8.888 -17.265 1.00 83.56 268 ALA A N 1
ATOM 2040 C CA . ALA A 1 268 ? 18.770 -8.038 -18.028 1.00 83.56 268 ALA A CA 1
ATOM 2041 C C . ALA A 1 268 ? 19.431 -6.681 -18.297 1.00 83.56 268 ALA A C 1
ATOM 2043 O O . ALA A 1 268 ? 19.864 -5.989 -17.378 1.00 83.56 268 ALA A O 1
ATOM 2044 N N . THR A 1 269 ? 19.486 -6.295 -19.569 1.00 85.31 269 THR A N 1
ATOM 2045 C CA . THR A 1 269 ? 19.814 -4.925 -19.971 1.00 85.31 269 THR A CA 1
ATOM 2046 C C . THR A 1 269 ? 18.553 -4.071 -19.942 1.00 85.31 269 THR A C 1
ATOM 2048 O O . THR A 1 269 ? 17.439 -4.597 -20.035 1.00 85.31 269 THR A O 1
ATOM 2051 N N . ARG A 1 270 ? 18.713 -2.744 -19.912 1.00 85.12 270 ARG A N 1
ATOM 2052 C CA . ARG A 1 270 ? 17.585 -1.804 -19.986 1.00 85.12 270 ARG A CA 1
ATOM 2053 C C . ARG A 1 270 ? 16.655 -2.092 -21.171 1.00 85.12 270 ARG A C 1
ATOM 2055 O O . ARG A 1 270 ? 15.444 -2.200 -20.996 1.00 85.12 270 ARG A O 1
ATOM 2062 N N . THR A 1 271 ? 17.222 -2.283 -22.362 1.00 85.31 271 THR A N 1
ATOM 2063 C CA . THR A 1 271 ? 16.465 -2.585 -23.588 1.00 85.31 271 THR A CA 1
ATOM 2064 C C . THR A 1 271 ? 15.806 -3.963 -23.548 1.00 85.31 271 THR A C 1
ATOM 2066 O O . THR A 1 271 ? 14.633 -4.087 -23.891 1.00 85.31 271 THR A O 1
ATOM 2069 N N . GLY A 1 272 ? 16.512 -4.995 -23.074 1.00 88.88 272 GLY A N 1
ATOM 2070 C CA . GLY A 1 272 ? 15.955 -6.345 -22.960 1.00 88.88 272 GLY A CA 1
ATOM 2071 C C . GLY A 1 272 ? 14.796 -6.425 -21.961 1.00 88.88 272 GLY A C 1
ATOM 2072 O O . GLY A 1 272 ? 13.809 -7.120 -22.210 1.00 88.88 272 GLY A O 1
ATOM 2073 N N . ALA A 1 273 ? 14.883 -5.681 -20.855 1.00 89.31 273 ALA A N 1
ATOM 2074 C CA . ALA A 1 273 ? 13.805 -5.562 -19.879 1.00 89.31 273 ALA A CA 1
ATOM 2075 C C . ALA A 1 273 ? 12.572 -4.853 -20.468 1.00 89.31 273 ALA A C 1
ATOM 2077 O O . ALA A 1 273 ? 11.451 -5.321 -20.259 1.00 89.31 273 ALA A O 1
ATOM 2078 N N . ASP A 1 274 ? 12.768 -3.776 -21.239 1.00 90.56 274 ASP A N 1
ATOM 2079 C CA . ASP A 1 274 ? 11.683 -3.054 -21.920 1.00 90.56 274 ASP A CA 1
ATOM 2080 C C . ASP A 1 274 ? 10.958 -3.945 -22.939 1.00 90.56 274 ASP A C 1
ATOM 2082 O O . ASP A 1 274 ? 9.735 -4.074 -22.885 1.00 90.56 274 ASP A O 1
ATOM 2086 N N . GLU A 1 275 ? 11.697 -4.646 -23.802 1.00 91.50 275 GLU A N 1
ATOM 2087 C CA . GLU A 1 275 ? 11.119 -5.569 -24.788 1.00 91.50 275 GLU A CA 1
ATOM 2088 C C . GLU A 1 275 ? 10.332 -6.713 -24.125 1.00 91.50 275 GLU A C 1
ATOM 2090 O O . GLU A 1 275 ? 9.252 -7.108 -24.584 1.00 91.50 275 GLU A O 1
ATOM 2095 N N . ALA A 1 276 ? 10.859 -7.268 -23.029 1.00 92.50 276 ALA A N 1
ATOM 2096 C CA . ALA A 1 276 ? 10.179 -8.311 -22.272 1.00 92.50 276 ALA A CA 1
ATOM 2097 C C . ALA A 1 276 ? 8.905 -7.787 -21.589 1.00 92.50 276 ALA A C 1
ATOM 2099 O O . ALA A 1 276 ? 7.887 -8.486 -21.589 1.00 92.50 276 ALA A O 1
ATOM 2100 N N . GLU A 1 277 ? 8.939 -6.570 -21.035 1.00 93.12 277 GLU A N 1
ATOM 2101 C CA . GLU A 1 277 ? 7.778 -5.917 -20.426 1.00 93.12 277 GLU A CA 1
ATOM 2102 C C . GLU A 1 277 ? 6.690 -5.611 -21.455 1.00 93.12 277 GLU A C 1
ATOM 2104 O O . GLU A 1 277 ? 5.523 -5.899 -21.201 1.00 93.12 277 GLU A O 1
ATOM 2109 N N . GLU A 1 278 ? 7.045 -5.085 -22.627 1.00 93.44 278 GLU A N 1
ATOM 2110 C CA . GLU A 1 278 ? 6.088 -4.807 -23.702 1.00 93.44 278 GLU A CA 1
ATOM 2111 C C . GLU A 1 278 ? 5.392 -6.086 -24.180 1.00 93.44 278 GLU A C 1
ATOM 2113 O O . GLU A 1 278 ? 4.164 -6.122 -24.320 1.00 93.44 278 GLU A O 1
ATOM 2118 N N . ARG A 1 279 ? 6.149 -7.176 -24.357 1.00 92.81 279 ARG A N 1
ATOM 2119 C CA . ARG A 1 279 ? 5.592 -8.491 -24.715 1.00 92.81 279 ARG A CA 1
ATOM 2120 C C . ARG A 1 279 ? 4.685 -9.046 -23.621 1.00 92.81 279 ARG A C 1
ATOM 2122 O O . ARG A 1 279 ? 3.591 -9.531 -23.918 1.00 92.81 279 ARG A O 1
ATOM 2129 N N . ALA A 1 280 ? 5.119 -8.976 -22.364 1.00 95.06 280 ALA A N 1
ATOM 2130 C CA . ALA A 1 280 ? 4.315 -9.394 -21.221 1.00 95.06 280 ALA A CA 1
ATOM 2131 C C . ALA A 1 280 ? 3.012 -8.585 -21.147 1.00 95.06 280 ALA A C 1
ATOM 2133 O O . ALA A 1 280 ? 1.928 -9.160 -21.020 1.00 95.06 280 ALA A O 1
ATOM 2134 N N . ARG A 1 281 ? 3.100 -7.262 -21.312 1.00 95.50 281 ARG A N 1
ATOM 2135 C CA . ARG A 1 281 ? 1.960 -6.344 -21.339 1.00 95.50 281 ARG A CA 1
ATOM 2136 C C . ARG A 1 281 ? 0.991 -6.679 -22.458 1.00 95.50 281 ARG A C 1
ATOM 2138 O O . ARG A 1 281 ? -0.205 -6.725 -22.193 1.00 95.50 281 ARG A O 1
ATOM 2145 N N . ALA A 1 282 ? 1.470 -6.961 -23.667 1.00 94.81 282 ALA A N 1
ATOM 2146 C CA . ALA A 1 282 ? 0.608 -7.343 -24.784 1.00 94.81 282 ALA A CA 1
ATOM 2147 C C . ALA A 1 282 ? -0.211 -8.611 -24.476 1.00 94.81 282 ALA A C 1
ATOM 2149 O O . ALA A 1 282 ? -1.409 -8.655 -24.757 1.00 94.81 282 ALA A O 1
ATOM 2150 N N . LEU A 1 283 ? 0.402 -9.618 -23.842 1.00 95.56 283 LEU A N 1
ATOM 2151 C CA . LEU A 1 283 ? -0.296 -10.837 -23.417 1.00 95.56 283 LEU A CA 1
ATOM 2152 C C . LEU A 1 283 ? -1.338 -10.563 -22.329 1.00 95.56 283 LEU A C 1
ATOM 2154 O O . LEU A 1 283 ? -2.470 -11.037 -22.419 1.00 95.56 283 LEU A O 1
ATOM 2158 N N . VAL A 1 284 ? -0.967 -9.796 -21.302 1.00 96.31 284 VAL A N 1
ATOM 2159 C CA . VAL A 1 284 ? -1.863 -9.461 -20.186 1.00 96.31 284 VAL A CA 1
ATOM 2160 C C . VAL A 1 284 ? -3.024 -8.581 -20.659 1.00 96.31 284 VAL A C 1
ATOM 2162 O O . VAL A 1 284 ? -4.164 -8.821 -20.269 1.00 96.31 284 VAL A O 1
ATOM 2165 N N . GLN A 1 285 ? -2.769 -7.624 -21.553 1.00 96.19 285 GLN A N 1
ATOM 2166 C CA . GLN A 1 285 ? -3.805 -6.803 -22.178 1.00 96.19 285 GLN A CA 1
ATOM 2167 C C . GLN A 1 285 ? -4.756 -7.655 -23.024 1.00 96.19 285 GLN A C 1
ATOM 2169 O O . GLN A 1 285 ? -5.967 -7.500 -22.914 1.00 96.19 285 GLN A O 1
ATOM 2174 N N . ALA A 1 286 ? -4.243 -8.610 -23.806 1.00 95.38 286 ALA A N 1
ATOM 2175 C CA . ALA A 1 286 ? -5.095 -9.519 -24.572 1.00 95.38 286 ALA A CA 1
ATOM 2176 C C . ALA A 1 286 ? -6.013 -10.362 -23.664 1.00 95.38 286 ALA A C 1
ATOM 2178 O O . ALA A 1 286 ? -7.155 -10.639 -24.033 1.00 95.38 286 ALA A O 1
ATOM 2179 N N . MET A 1 287 ? -5.542 -10.741 -22.470 1.00 96.94 287 MET A N 1
ATOM 2180 C CA . MET A 1 287 ? -6.379 -11.406 -21.465 1.00 96.94 287 MET A CA 1
ATOM 2181 C C . MET A 1 287 ? -7.403 -10.457 -20.834 1.00 96.94 287 MET A C 1
ATOM 2183 O O . MET A 1 287 ? -8.545 -10.866 -20.631 1.00 96.94 287 MET A O 1
ATOM 2187 N N . GLU A 1 288 ? -7.034 -9.202 -20.564 1.00 96.38 288 GLU A N 1
ATOM 2188 C CA . GLU A 1 288 ? -7.960 -8.164 -20.092 1.00 96.38 288 GLU A CA 1
ATOM 2189 C C . GLU A 1 288 ? -9.100 -7.935 -21.095 1.00 96.38 288 GLU A C 1
ATOM 2191 O O . GLU A 1 288 ? -10.270 -7.989 -20.713 1.00 96.38 288 GLU A O 1
ATOM 2196 N N . ASP A 1 289 ? -8.770 -7.773 -22.378 1.00 95.56 289 ASP A N 1
ATOM 2197 C CA . ASP A 1 289 ? -9.731 -7.565 -23.470 1.00 95.56 289 ASP A CA 1
ATOM 2198 C C . ASP A 1 289 ? -10.647 -8.782 -23.675 1.00 95.56 289 ASP A C 1
ATOM 2200 O O . ASP A 1 289 ? -11.806 -8.651 -24.072 1.00 95.56 289 ASP A O 1
ATOM 2204 N N . ALA A 1 290 ? -10.141 -9.980 -23.374 1.00 95.75 290 ALA A N 1
ATOM 2205 C CA . ALA A 1 290 ? -10.895 -11.229 -23.397 1.00 95.75 290 ALA A CA 1
ATOM 2206 C C . ALA A 1 290 ? -11.629 -11.532 -22.076 1.00 95.75 290 ALA A C 1
ATOM 2208 O O . ALA A 1 290 ? -12.090 -12.658 -21.878 1.00 95.75 290 ALA A O 1
ATOM 2209 N N . ALA A 1 291 ? -11.725 -10.558 -21.163 1.00 95.31 291 ALA A N 1
ATOM 2210 C CA . ALA A 1 291 ? -12.370 -10.694 -19.857 1.00 95.31 291 ALA A CA 1
ATOM 2211 C C . ALA A 1 291 ? -11.857 -11.892 -19.034 1.00 95.31 291 ALA A C 1
ATOM 2213 O O . ALA A 1 291 ? -12.609 -12.514 -18.284 1.00 95.31 291 ALA A O 1
ATOM 2214 N N . TRP A 1 292 ? -10.567 -12.212 -19.173 1.00 95.19 292 TRP A N 1
ATOM 2215 C CA . TRP A 1 292 ? -9.887 -13.307 -18.479 1.00 95.19 292 TRP A CA 1
ATOM 2216 C C . TRP A 1 292 ? -10.479 -14.702 -18.741 1.00 95.19 292 TRP A C 1
ATOM 2218 O O . TRP A 1 292 ? -10.309 -15.610 -17.927 1.00 95.19 292 TRP A O 1
ATOM 2228 N N . ALA A 1 293 ? -11.147 -14.895 -19.883 1.00 95.94 293 ALA A N 1
ATOM 2229 C CA . ALA A 1 293 ? -11.651 -16.198 -20.306 1.00 95.94 293 ALA A CA 1
ATOM 2230 C C . ALA A 1 293 ? -10.483 -17.191 -20.528 1.00 95.94 293 ALA A C 1
ATOM 2232 O O . ALA A 1 293 ? -9.608 -16.909 -21.354 1.00 95.94 293 ALA A O 1
ATOM 2233 N N . PRO A 1 294 ? -10.427 -18.348 -19.835 1.00 93.94 294 PRO A N 1
ATOM 2234 C CA . PRO A 1 294 ? -9.310 -19.293 -19.957 1.00 93.94 294 PRO A CA 1
ATOM 2235 C C . PRO A 1 294 ? -9.055 -19.791 -21.388 1.00 93.94 294 PRO A C 1
ATOM 2237 O O . PRO A 1 294 ? -7.911 -19.989 -21.788 1.00 93.94 294 PRO A O 1
ATOM 2240 N N . GLU A 1 295 ? -10.107 -19.951 -22.188 1.00 95.31 295 GLU A N 1
ATOM 2241 C CA . GLU A 1 295 ? -10.040 -20.341 -23.599 1.00 95.31 295 GLU A CA 1
ATOM 2242 C C . GLU A 1 295 ? -9.354 -19.299 -24.499 1.00 95.31 295 GLU A C 1
ATOM 2244 O O . GLU A 1 295 ? -8.894 -19.629 -25.592 1.00 95.31 295 GLU A O 1
ATOM 2249 N N . ALA A 1 296 ? -9.243 -18.045 -24.051 1.00 93.00 296 ALA A N 1
ATOM 2250 C CA . ALA A 1 296 ? -8.587 -16.988 -24.810 1.00 93.00 296 ALA A CA 1
ATOM 2251 C C . ALA A 1 296 ? -7.055 -17.059 -24.744 1.00 93.00 296 ALA A C 1
ATOM 2253 O O . ALA A 1 296 ? -6.398 -16.403 -25.551 1.00 93.00 296 ALA A O 1
ATOM 2254 N N . VAL A 1 297 ? -6.478 -17.868 -23.845 1.00 92.00 297 VAL A N 1
ATOM 2255 C CA . VAL A 1 297 ? -5.022 -17.955 -23.637 1.00 92.00 297 VAL A CA 1
ATOM 2256 C C . VAL A 1 297 ? -4.287 -18.338 -24.920 1.00 92.00 297 VAL A C 1
ATOM 2258 O O . VAL A 1 297 ? -3.317 -17.678 -25.286 1.00 92.00 297 VAL A O 1
ATOM 2261 N N . GLU A 1 298 ? -4.754 -19.357 -25.648 1.00 90.12 298 GLU A N 1
ATOM 2262 C CA . GLU A 1 298 ? -4.115 -19.762 -26.909 1.00 90.12 298 GLU A CA 1
ATOM 2263 C C . GLU A 1 298 ? -4.134 -18.621 -27.928 1.00 90.12 298 GLU A C 1
ATOM 2265 O O . GLU A 1 298 ? -3.116 -18.306 -28.542 1.00 90.12 298 GLU A O 1
ATOM 2270 N N . LYS A 1 299 ? -5.278 -17.941 -28.059 1.00 88.56 299 LYS A N 1
ATOM 2271 C CA . LYS A 1 299 ? -5.427 -16.798 -28.961 1.00 88.56 299 LYS A CA 1
ATOM 2272 C C . LYS A 1 299 ? -4.532 -15.628 -28.547 1.00 88.56 299 LYS A C 1
ATOM 2274 O O . LYS A 1 299 ? -3.932 -15.011 -29.422 1.00 88.56 299 LYS A O 1
ATOM 2279 N N . ALA A 1 300 ? -4.422 -15.346 -27.250 1.00 88.31 300 ALA A N 1
ATOM 2280 C CA . ALA A 1 300 ? -3.555 -14.306 -26.709 1.00 88.31 300 ALA A CA 1
ATOM 2281 C C . ALA A 1 300 ? -2.080 -14.604 -27.003 1.00 88.31 300 ALA A C 1
ATOM 2283 O O . ALA A 1 300 ? -1.363 -13.728 -27.459 1.00 88.31 300 ALA A O 1
ATOM 2284 N N . VAL A 1 301 ? -1.622 -15.849 -26.856 1.00 87.12 301 VAL A N 1
ATOM 2285 C CA . VAL A 1 301 ? -0.239 -16.219 -27.210 1.00 87.12 301 VAL A CA 1
ATOM 2286 C C . VAL A 1 301 ? 0.017 -16.092 -28.715 1.00 87.12 301 VAL A C 1
ATOM 2288 O O . VAL A 1 301 ? 1.117 -15.730 -29.135 1.00 87.12 301 VAL A O 1
ATOM 2291 N N . LEU A 1 302 ? -0.994 -16.356 -29.548 1.00 84.06 302 LEU A N 1
ATOM 2292 C CA . LEU A 1 302 ? -0.881 -16.225 -31.000 1.00 84.06 302 LEU A CA 1
ATOM 2293 C C . LEU A 1 302 ? -0.746 -14.772 -31.483 1.00 84.06 302 LEU A C 1
ATOM 2295 O O . LEU A 1 302 ? -0.303 -14.594 -32.622 1.00 84.06 302 LEU A O 1
ATOM 2299 N N . THR A 1 303 ? -1.078 -13.762 -30.665 1.00 78.50 303 THR A N 1
ATOM 2300 C CA . THR A 1 303 ? -0.877 -12.345 -31.025 1.00 78.50 303 THR A CA 1
ATOM 2301 C C . THR A 1 303 ? 0.598 -11.948 -31.037 1.00 78.50 303 THR A C 1
ATOM 2303 O O . THR A 1 303 ? 0.959 -11.006 -31.740 1.00 78.50 303 THR A O 1
ATOM 2306 N N . LEU A 1 304 ? 1.464 -12.690 -30.336 1.00 75.12 304 LEU A N 1
ATOM 2307 C CA . LEU A 1 304 ? 2.905 -12.480 -30.410 1.00 75.12 304 LEU A CA 1
ATOM 2308 C C . LEU A 1 304 ? 3.466 -12.974 -31.761 1.00 75.12 304 LEU A C 1
ATOM 2310 O O . LEU A 1 304 ? 3.075 -14.058 -32.233 1.00 75.12 304 LEU A O 1
ATOM 2314 N N . PRO A 1 305 ? 4.421 -12.236 -32.368 1.00 69.56 305 PRO A N 1
ATOM 2315 C CA . PRO A 1 305 ? 5.201 -12.697 -33.515 1.00 69.56 305 PRO A CA 1
ATOM 2316 C C . PRO A 1 305 ? 5.772 -14.102 -33.290 1.00 69.56 305 PRO A C 1
ATOM 2318 O O . PRO A 1 305 ? 6.147 -14.452 -32.174 1.00 69.56 305 PRO A O 1
ATOM 2321 N N . GLY A 1 306 ? 5.858 -14.923 -34.343 1.00 67.81 306 GLY A N 1
ATOM 2322 C CA . GLY A 1 306 ? 6.228 -16.345 -34.228 1.00 67.81 306 GLY A CA 1
ATOM 2323 C C . GLY A 1 306 ? 7.563 -16.607 -33.517 1.00 67.81 306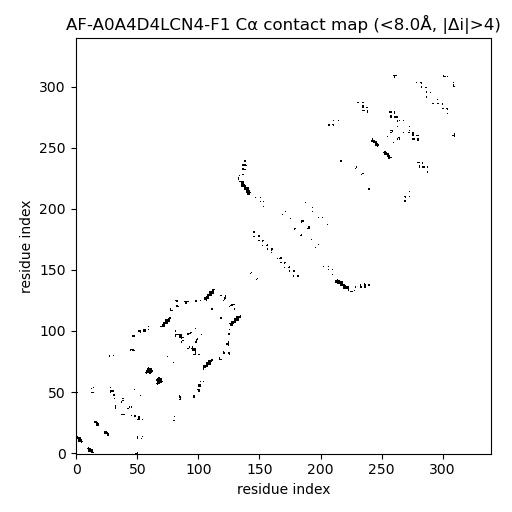 GLY A C 1
ATOM 2324 O O . GLY A 1 306 ? 7.668 -17.567 -32.758 1.00 67.81 306 GLY A O 1
ATOM 2325 N N . GLU A 1 307 ? 8.543 -15.725 -33.704 1.00 63.03 307 GLU A N 1
ATOM 2326 C CA . GLU A 1 307 ? 9.865 -15.766 -33.056 1.00 63.03 307 GLU A CA 1
ATOM 2327 C C . GLU A 1 307 ? 9.818 -15.404 -31.561 1.00 63.03 307 GLU A C 1
ATOM 2329 O O . GLU A 1 307 ? 10.710 -15.768 -30.800 1.00 63.03 307 GLU A O 1
ATOM 2334 N N . GLN A 1 308 ? 8.748 -14.730 -31.137 1.00 63.00 308 GLN A N 1
ATOM 2335 C CA . GLN A 1 308 ? 8.520 -14.216 -29.786 1.00 63.00 308 GLN A CA 1
ATOM 2336 C C . GLN A 1 308 ? 7.521 -15.066 -28.985 1.00 63.00 308 GLN A 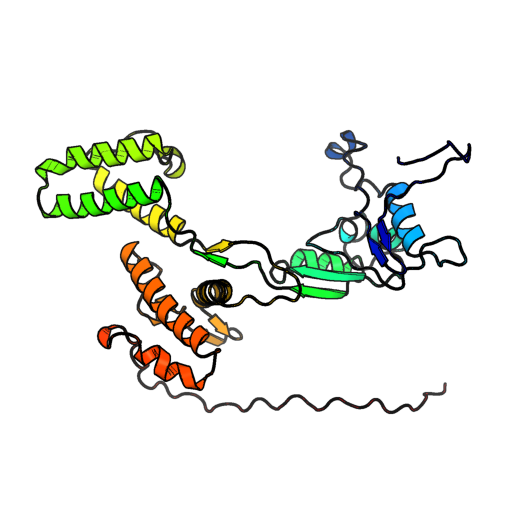C 1
ATOM 2338 O O . GLN A 1 308 ? 7.223 -14.752 -27.829 1.00 63.00 308 GLN A O 1
ATOM 2343 N N . ARG A 1 309 ? 6.983 -16.141 -29.571 1.00 70.12 309 ARG A N 1
ATOM 2344 C CA . ARG A 1 309 ? 6.101 -17.069 -28.855 1.00 70.12 309 ARG A CA 1
ATOM 2345 C C . ARG A 1 309 ? 6.920 -17.918 -27.877 1.00 70.12 309 ARG A C 1
ATOM 2347 O O . ARG A 1 309 ? 8.002 -18.383 -28.247 1.00 70.12 309 ARG A O 1
ATOM 2354 N N . PRO A 1 310 ? 6.420 -18.171 -26.654 1.00 62.66 310 PRO A N 1
ATOM 2355 C CA . PRO A 1 310 ? 7.078 -19.088 -25.734 1.00 62.66 310 PRO A CA 1
ATOM 2356 C C . PRO A 1 310 ? 7.239 -20.451 -26.414 1.00 62.66 310 PRO A C 1
ATOM 2358 O O . PRO A 1 310 ? 6.299 -20.990 -27.007 1.00 62.66 310 PRO A O 1
ATOM 2361 N N . ARG A 1 311 ? 8.455 -21.006 -26.374 1.00 58.38 311 ARG A N 1
ATOM 2362 C CA . ARG A 1 311 ? 8.722 -22.331 -26.945 1.00 58.38 311 ARG A CA 1
ATOM 2363 C C . ARG A 1 311 ? 7.878 -23.349 -26.185 1.00 58.38 311 ARG A C 1
ATOM 2365 O O . ARG A 1 311 ? 7.947 -23.392 -24.959 1.00 58.38 311 ARG A O 1
ATOM 2372 N N . SER A 1 312 ? 7.109 -24.173 -26.904 1.00 47.81 312 SER A N 1
ATOM 2373 C CA . SER A 1 312 ? 6.362 -25.277 -26.289 1.00 47.81 312 SER A CA 1
ATOM 2374 C C . SER A 1 312 ? 7.311 -26.054 -25.376 1.00 47.81 312 SER A C 1
ATOM 2376 O O . SER A 1 312 ? 8.369 -26.482 -25.859 1.00 47.81 312 SER A O 1
ATOM 2378 N N . PRO A 1 313 ? 6.975 -26.263 -24.091 1.00 41.28 313 PRO A N 1
ATOM 2379 C CA . PRO A 1 313 ? 7.768 -27.145 -23.259 1.00 41.28 313 PRO A CA 1
ATOM 2380 C C . PRO A 1 313 ? 7.787 -28.499 -23.969 1.00 41.28 313 PRO A C 1
ATOM 2382 O O . PRO A 1 313 ? 6.736 -29.055 -24.299 1.00 41.28 313 PRO A O 1
ATOM 2385 N N . ARG A 1 314 ? 8.982 -29.003 -24.303 1.00 37.78 314 ARG A N 1
ATOM 2386 C CA . ARG A 1 314 ? 9.120 -30.393 -24.747 1.00 37.78 314 ARG A CA 1
ATOM 2387 C C . ARG A 1 314 ? 8.457 -31.239 -23.671 1.00 37.78 314 ARG A C 1
ATOM 2389 O O . ARG A 1 314 ? 8.760 -31.043 -22.501 1.00 37.78 314 ARG A O 1
ATOM 2396 N N . SER A 1 315 ? 7.546 -32.112 -24.086 1.00 36.16 315 SER A N 1
ATOM 2397 C CA . SER A 1 315 ? 6.700 -32.954 -23.244 1.00 36.16 315 SER A CA 1
ATOM 2398 C C . SER A 1 315 ? 7.461 -33.575 -22.064 1.00 36.16 315 SER A C 1
ATOM 2400 O O . SER A 1 315 ? 7.984 -34.685 -22.166 1.00 36.16 315 SER A O 1
ATOM 2402 N N . SER A 1 316 ? 7.502 -32.885 -20.928 1.00 36.41 316 SER A N 1
ATOM 2403 C CA . SER A 1 316 ? 7.565 -33.542 -19.637 1.00 36.41 316 SER A CA 1
ATOM 2404 C C . SER A 1 316 ? 6.122 -33.904 -19.319 1.00 36.41 316 SER A C 1
ATOM 2406 O O . SER A 1 316 ? 5.224 -33.065 -19.307 1.00 36.41 316 SER A O 1
ATOM 2408 N N . THR A 1 317 ? 5.880 -35.203 -19.214 1.00 34.62 317 THR A N 1
ATOM 2409 C CA . THR A 1 317 ? 4.588 -35.806 -18.896 1.00 34.62 317 THR A CA 1
ATOM 2410 C C . THR A 1 317 ? 3.880 -35.034 -17.785 1.00 34.62 317 THR A C 1
ATOM 2412 O O . THR A 1 317 ? 4.323 -35.058 -16.636 1.00 34.62 317 THR A O 1
ATOM 2415 N N . SER A 1 318 ? 2.781 -34.357 -18.119 1.00 32.94 318 SER A N 1
ATOM 2416 C CA . SER A 1 318 ? 1.885 -33.774 -17.127 1.00 32.94 318 SER A CA 1
ATOM 2417 C C . SER A 1 318 ? 1.331 -34.901 -16.245 1.00 32.94 318 SER A C 1
ATOM 2419 O O . SER A 1 318 ? 0.856 -35.904 -16.787 1.00 32.94 318 SER A O 1
ATOM 2421 N N . PRO A 1 319 ? 1.352 -34.789 -14.906 1.00 34.88 319 PRO A N 1
ATOM 2422 C CA . PRO A 1 319 ? 0.532 -35.666 -14.087 1.00 34.88 319 PRO A CA 1
ATOM 2423 C C . PRO A 1 319 ? -0.948 -35.361 -14.389 1.00 34.88 319 PRO A C 1
ATOM 2425 O O . PRO A 1 319 ? -1.281 -34.219 -14.718 1.00 34.88 319 PRO A O 1
ATOM 2428 N N . PRO A 1 320 ? -1.849 -36.356 -14.320 1.00 32.69 320 PRO A N 1
ATOM 2429 C CA . PRO A 1 320 ? -3.240 -36.160 -14.706 1.00 32.69 320 PRO A CA 1
ATOM 2430 C C . PRO A 1 320 ? -3.890 -35.083 -13.835 1.00 32.69 320 PRO A C 1
ATOM 2432 O O . PRO A 1 320 ? -3.625 -34.999 -12.631 1.00 32.69 320 PRO A O 1
ATOM 2435 N N . ALA A 1 321 ? -4.759 -34.279 -14.451 1.00 36.78 321 ALA A N 1
ATOM 2436 C CA . ALA A 1 321 ? -5.554 -33.268 -13.772 1.00 36.78 321 ALA A CA 1
ATOM 2437 C C . ALA A 1 321 ? -6.291 -33.901 -12.582 1.00 36.78 321 ALA A C 1
ATOM 2439 O O . ALA A 1 321 ? -7.177 -34.740 -12.751 1.00 36.78 321 ALA A O 1
ATOM 2440 N N . ARG A 1 322 ? -5.921 -33.511 -11.358 1.00 38.44 322 ARG A N 1
ATOM 2441 C CA . ARG A 1 322 ? -6.725 -33.838 -10.183 1.00 38.44 322 ARG A CA 1
ATOM 2442 C C . ARG A 1 322 ? -7.952 -32.940 -10.207 1.00 38.44 322 ARG A C 1
ATOM 2444 O O . ARG A 1 322 ? -7.844 -31.727 -10.065 1.00 38.44 322 ARG A O 1
ATOM 2451 N N . SER A 1 323 ? -9.119 -33.553 -10.362 1.00 32.16 323 SER A N 1
ATOM 2452 C CA . SER A 1 323 ? -10.396 -32.931 -10.037 1.00 32.16 323 SER A CA 1
ATOM 2453 C C . SER A 1 323 ? -10.358 -32.469 -8.579 1.00 32.16 323 SER A C 1
ATOM 2455 O O . SER A 1 323 ? -10.247 -33.297 -7.670 1.00 32.16 323 SER A O 1
ATOM 2457 N N . TYR A 1 324 ? -10.446 -31.163 -8.342 1.00 36.66 324 TYR A N 1
ATOM 2458 C CA . TYR A 1 324 ? -10.746 -30.654 -7.009 1.00 36.66 324 TYR A CA 1
ATOM 2459 C C . TYR A 1 324 ? -12.150 -31.143 -6.621 1.00 36.66 324 TYR A C 1
ATOM 2461 O O . TYR A 1 324 ? -13.082 -30.960 -7.408 1.00 36.66 324 TYR A O 1
ATOM 2469 N N . PRO A 1 325 ? -12.346 -31.782 -5.454 1.00 34.28 325 PRO A N 1
ATOM 2470 C CA . PRO A 1 325 ? -13.692 -32.064 -4.985 1.00 34.28 325 PRO A CA 1
ATOM 2471 C C . PRO A 1 325 ? -14.406 -30.727 -4.764 1.00 34.28 325 PRO A C 1
ATOM 2473 O O . PRO A 1 325 ? -13.879 -29.833 -4.100 1.00 34.28 325 PRO A O 1
ATOM 2476 N N . GLY A 1 326 ? -15.585 -30.585 -5.373 1.00 35.81 326 GLY A N 1
ATOM 2477 C CA . GLY A 1 326 ? -16.422 -29.399 -5.240 1.00 35.81 326 GLY A CA 1
ATOM 2478 C C . GLY A 1 326 ? -16.674 -29.045 -3.774 1.00 35.81 326 GLY A C 1
ATOM 2479 O O . GLY A 1 326 ? -16.701 -29.914 -2.900 1.00 35.81 326 GLY A O 1
ATOM 2480 N N . TRP A 1 327 ? -16.852 -27.750 -3.514 1.00 33.16 327 TRP A N 1
ATOM 2481 C CA . TRP A 1 327 ? -17.261 -27.249 -2.206 1.00 33.16 327 TRP A CA 1
ATOM 2482 C C . TRP A 1 327 ? -18.453 -28.057 -1.667 1.00 33.16 327 TRP A C 1
ATOM 2484 O O . TRP A 1 327 ? -19.434 -28.245 -2.394 1.00 33.16 327 TRP A O 1
ATOM 2494 N N . PRO A 1 328 ? -18.414 -28.528 -0.407 1.00 35.56 328 PRO A N 1
ATOM 2495 C CA . PRO A 1 328 ? -19.561 -29.207 0.170 1.00 35.56 328 PRO A CA 1
ATOM 2496 C C . PRO A 1 328 ? -20.744 -28.226 0.248 1.00 35.56 328 PRO A C 1
ATOM 2498 O O . PRO A 1 328 ? -20.547 -27.048 0.569 1.00 35.56 328 PRO A O 1
ATOM 2501 N N . PRO A 1 329 ? -21.982 -28.676 -0.024 1.00 37.72 329 PRO A N 1
ATOM 2502 C CA . PRO A 1 329 ? -23.142 -27.803 0.049 1.00 37.72 329 PRO A CA 1
ATOM 2503 C C . PRO A 1 329 ? -23.326 -27.273 1.475 1.00 37.72 329 PRO A C 1
ATOM 2505 O O . PRO A 1 329 ? -23.038 -27.958 2.463 1.00 37.72 329 PRO A O 1
ATOM 2508 N N . ARG A 1 330 ? -23.824 -26.032 1.575 1.00 38.72 330 ARG A N 1
ATOM 2509 C CA . ARG A 1 330 ? -24.156 -25.369 2.843 1.00 38.72 330 ARG A CA 1
ATOM 2510 C C . ARG A 1 330 ? -25.025 -26.297 3.695 1.00 38.72 330 ARG A C 1
ATOM 2512 O O . ARG A 1 330 ? -26.164 -26.583 3.340 1.00 38.72 330 ARG A O 1
ATOM 2519 N N . ARG A 1 331 ? -24.504 -26.731 4.846 1.00 33.47 331 ARG A N 1
ATOM 2520 C CA . ARG A 1 331 ? -25.305 -27.421 5.863 1.00 33.47 331 ARG A CA 1
ATOM 2521 C C . ARG A 1 331 ? -26.355 -26.450 6.401 1.00 33.47 331 ARG A C 1
ATOM 2523 O O . ARG A 1 331 ? -26.023 -25.479 7.078 1.00 33.47 331 ARG A O 1
ATOM 2530 N N . THR A 1 332 ? -27.621 -26.728 6.120 1.00 35.59 332 THR A N 1
ATOM 2531 C CA . THR A 1 332 ? -28.761 -26.156 6.837 1.00 35.59 332 THR A CA 1
ATOM 2532 C C . THR A 1 332 ? -28.684 -26.604 8.296 1.00 35.59 332 THR A C 1
ATOM 2534 O O . THR A 1 332 ? -28.664 -27.803 8.575 1.00 35.59 332 THR A O 1
ATOM 2537 N N . ARG A 1 333 ? -28.592 -25.656 9.237 1.00 36.50 333 ARG A N 1
ATOM 2538 C CA . ARG A 1 333 ? -28.629 -25.952 10.676 1.00 36.50 333 ARG A CA 1
ATOM 2539 C C . ARG A 1 333 ? -30.013 -26.503 11.031 1.00 36.50 333 ARG A C 1
ATOM 2541 O O . ARG A 1 333 ? -30.999 -25.788 10.886 1.00 36.50 333 ARG A O 1
ATOM 2548 N N . SER A 1 334 ? -30.081 -27.747 11.505 1.00 34.31 334 SER A N 1
ATOM 2549 C CA . SER A 1 334 ? -31.268 -28.266 12.184 1.00 34.31 334 SER A CA 1
ATOM 2550 C C . SER A 1 334 ? -31.295 -27.734 13.614 1.00 34.31 334 SER A C 1
ATOM 2552 O O . SER A 1 334 ? -30.334 -27.893 14.367 1.00 34.31 334 SER A O 1
ATOM 2554 N N . THR A 1 335 ? -32.402 -27.111 13.992 1.00 42.56 335 THR A N 1
ATOM 2555 C CA . THR A 1 335 ? -32.720 -26.737 15.366 1.00 42.56 335 THR A CA 1
ATOM 2556 C C . THR A 1 335 ? -33.187 -27.966 16.139 1.00 42.56 335 THR A C 1
ATOM 2558 O O . THR A 1 335 ? -34.265 -28.501 15.885 1.00 42.56 335 THR A O 1
ATOM 2561 N N . THR A 1 336 ? -32.398 -28.416 17.112 1.00 32.81 336 THR A N 1
ATOM 2562 C CA . THR A 1 336 ? -32.894 -29.269 18.203 1.00 32.81 336 THR A CA 1
ATOM 2563 C C . THR A 1 336 ? -32.114 -28.938 19.483 1.00 32.81 336 THR A C 1
ATOM 2565 O O . THR A 1 336 ? -30.899 -28.755 19.394 1.00 32.81 336 THR A O 1
ATOM 2568 N N . PRO A 1 337 ? -32.770 -28.786 20.650 1.00 33.69 337 PRO A N 1
ATOM 2569 C CA . PRO A 1 337 ? -32.140 -28.258 21.856 1.00 33.69 337 PRO A CA 1
ATOM 2570 C C . PRO A 1 337 ? -31.451 -29.371 22.651 1.00 33.69 337 PRO A C 1
ATOM 2572 O O . PRO A 1 337 ? -32.051 -30.415 22.897 1.00 33.69 337 PRO A O 1
ATOM 2575 N N . CYS A 1 338 ? -30.224 -29.129 23.116 1.00 28.59 338 CYS A N 1
ATOM 2576 C CA . CYS A 1 338 ? -29.626 -29.952 24.166 1.00 28.59 338 CYS A CA 1
ATOM 2577 C C . CYS A 1 338 ? -30.168 -29.511 25.529 1.00 28.59 338 CYS A C 1
ATOM 2579 O O . CYS A 1 338 ? -29.941 -28.386 25.970 1.00 28.59 338 CYS A O 1
ATOM 2581 N N . THR A 1 339 ? -30.882 -30.416 26.189 1.00 35.56 339 THR A N 1
ATOM 2582 C CA . THR A 1 339 ? -31.203 -30.355 27.614 1.00 35.56 339 THR A CA 1
ATOM 2583 C C . THR A 1 339 ? -30.113 -31.018 28.454 1.00 35.56 339 THR A C 1
ATOM 2585 O O . THR A 1 339 ? -29.749 -32.155 28.159 1.00 35.56 339 THR A O 1
ATOM 2588 N N . ARG A 1 340 ? -29.787 -30.324 29.556 1.00 37.59 340 ARG A N 1
ATOM 2589 C CA . ARG A 1 340 ? -28.966 -30.667 30.735 1.00 37.59 340 ARG A CA 1
ATOM 2590 C C . ARG A 1 340 ? -27.456 -30.731 30.553 1.00 37.59 340 ARG A C 1
ATOM 2592 O O . ARG A 1 340 ? -26.966 -31.618 29.830 1.00 37.59 340 ARG A O 1
#

Radius of gyration: 29.77 Å; Cα contacts (8 Å, |Δi|>4): 384; chains: 1; bounding box: 73×62×74 Å

Foldseek 3Di:
DQWDPPPPVVTDQDADWDDDPLDIGGDQDDQCCVVPVVCVVPPPQDARDPSNQCVLCLQCDDVVRVGSNDQAEEDEDPDDCLLVHDADQFDGDCPTRNCSRNPPHAYEYEAEPVPVPSVVSCCGRNVYDYDYDYFAQKAFQADDDLLVVLVVLLVVLVVCVVPPVVCNVVSLVVNVVSCVVVVVCVVLVHPDRDDPVCSVVVVVSVQVVSLPNRGDMDHPDGDDPPDDDADPSVLRVVLVVQCCWDQDPVPDTDHRQLVLQPDPPVPDTSVSVVVSSVLSSQLSNQCRVVVVDPVCNVVSLVVDDPVRRRDPPDDPDDDDDDDDPDDDPDDDDDDDDDDD

Nearest PDB structures (foldseek):
  7c6o-assembly1_A  TM=9.719E-01  e=2.540E-37  Mycobacterium tuberculosis
  6ytj-assembly1_AAA  TM=7.430E-01  e=1.368E-11  Synechocystis sp. PCC 6803
  4zhj-assembly1_A  TM=7.379E-01  e=2.307E-11  Synechocystis sp. PCC 6803 substr. Kazusa
  6ysg-assembly1_A  TM=7.337E-01  e=1.318E-10  Synechocystis sp. PCC 6803 substr. Kazusa
  4zhj-assembly1_B  TM=7.268E-01  e=4.057E-09  Synechocystis sp. PCC 6803 substr. Kazusa